Protein 1WXQ (pdb70)

CATH classification: 3.40.50.300 (+2 more: 1.10.8.470, 3.10.20.30)

Sequence (337 aa):
EIGVVGKPNVGKSTFFSAATLANVGVTYAITDHPCKELGCSPNPQNYEYRNGLALIPVKVDVAFLDDLRASALIHVVDATGKTDPEGQPTDYHDPVEDIEFLEREIDYWIYGILSKGWDKFAKRIKLQKIKLESAIAEHLSGIGVNENDVWEAHKLNLPEDPTKWSQDDLLAFASEIRRVNKPVIAANKADAASDEQIKRLVREEEKRGYIVIPTSAAAELTLRKAAKAGFIEYIPALVIKEKVLDRFGSTGVQEVINRVVFDLLKLIPVYPVHDEQFGNVLPHVFLKKGSTPRDLAFKVHTDLGKGFLYAINARTKRRVGEDYELQFNDIVKIVSV

Organism: Pyrococcus horikoshii (strain ATCC 700860 / DSM 12428 / JCM 9974 / NBRC 100139 / OT-3) (NCBI:txid70601)

Nearest PDB structures (foldseek):
  1wxq-assembly1_A  TM=1.002E+00  e=1.404E-70  Pyrococcus horikoshii OT3
  1udx-assembly1_A  TM=4.968E-01  e=1.479E-04  Thermus thermophilus HB8
  2e87-assembly1_A  TM=4.440E-01  e=9.300E-04  Pyrococcus horikoshii OT3
  7old-assembly1_C  TM=4.036E-01  e=1.008E-01  Thermochaetoides thermophila DSM 1495

Radius of gyration: 22.73 Å; Cα contacts (8 Å, |Δi|>4): 627; chains: 1; bounding box: 62×52×57 Å

Secondary structure (DSSP, 8-state):
-EEEEE-TTSSHHHHHHHHH------EEEEEE-S-SSS--S---SSS-EETTEEEEEE--B-----S----EEEEEEETT--B-TTS-B-S---HHHHHHHHHHHHHHHHHHHHHTTTHHHHSTTTSS---HHHHHHHHTGGGT--HHHHHH--TT---S-GGG--HHHHHHHHHHHHHHH---EEEE-GGGS-HHHHHHHHHHHHHTT--EEEE-HHHHHHHHS-SSS----S-----HHHHHTSSSSS-SHHHHHHIIIIIIS----EEEES----S-SS---B--TT--HHHHHHHH-HHHHHTEEEEEETTT-SBPPTTPPP-TTEEEEEEE-

Structure (mmCIF, N/CA/C/O backbone):
data_1WXQ
#
_entry.id   1WXQ
#
_cell.length_a   74.962
_cell.length_b   142.999
_cell.length_c   78.931
_cell.angle_alpha   90.00
_cell.angle_beta   90.00
_cell.angle_gamma   90.00
#
_symmetry.space_group_name_H-M   'C 2 2 21'
#
loop_
_entity.id
_entity.type
_entity.pdbx_description
1 polymer 'GTP-binding protein'
2 water water
#
loop_
_atom_site.group_PDB
_atom_site.id
_atom_site.type_symbol
_atom_site.label_atom_id
_atom_site.label_alt_id
_atom_site.label_comp_id
_atom_site.label_asym_id
_atom_site.label_entity_id
_atom_site.label_seq_id
_atom_site.pdbx_PDB_ins_code
_atom_site.Cartn_x
_atom_site.Cartn_y
_atom_site.Cartn_z
_atom_site.occupancy
_atom_site.B_iso_or_equiv
_atom_site.auth_seq_id
_atom_site.auth_comp_id
_atom_site.auth_asym_id
_atom_site.auth_atom_id
_atom_site.pdbx_PDB_model_num
ATOM 9 N N . GLU A 1 2 ? 21.529 52.045 49.360 1.00 35.66 2 GLU A N 1
ATOM 10 C CA . GLU A 1 2 ? 20.605 50.986 48.983 1.00 33.61 2 GLU A CA 1
ATOM 11 C C . GLU A 1 2 ? 19.393 51.548 48.249 1.00 31.88 2 GLU A C 1
ATOM 12 O O . GLU A 1 2 ? 18.931 52.645 48.563 1.00 31.81 2 GLU A O 1
ATOM 18 N N . ILE A 1 3 ? 18.885 50.780 47.280 1.00 28.97 3 ILE A N 1
ATOM 19 C CA . ILE A 1 3 ? 17.735 51.173 46.468 1.00 26.84 3 ILE A CA 1
ATOM 20 C C . ILE A 1 3 ? 16.496 50.363 46.810 1.00 27.04 3 ILE A C 1
ATOM 21 O O . ILE A 1 3 ? 16.526 49.141 46.757 1.00 27.96 3 ILE A O 1
ATOM 26 N N . GLY A 1 4 ? 15.405 51.044 47.143 1.00 26.29 4 GLY A N 1
ATOM 27 C CA . GLY A 1 4 ? 14.171 50.356 47.476 1.00 24.39 4 GLY A CA 1
ATOM 28 C C . GLY A 1 4 ? 13.216 50.342 46.295 1.00 24.12 4 GLY A C 1
ATOM 29 O O . GLY A 1 4 ? 13.091 51.352 45.599 1.00 25.63 4 GLY A O 1
ATOM 30 N N . VAL A 1 5 ? 12.557 49.205 46.063 1.00 23.40 5 VAL A N 1
ATOM 31 C CA . VAL A 1 5 ? 11.607 49.047 44.960 1.00 22.52 5 VAL A CA 1
ATOM 32 C C . VAL A 1 5 ? 10.189 48.947 45.511 1.00 24.98 5 VAL A C 1
ATOM 33 O O . VAL A 1 5 ? 9.861 48.014 46.255 1.00 22.14 5 VAL A O 1
ATOM 37 N N . VAL A 1 6 ? 9.347 49.907 45.132 1.00 27.80 6 VAL A N 1
ATOM 38 C CA . VAL A 1 6 ? 7.984 49.970 45.630 1.00 29.26 6 VAL A CA 1
ATOM 39 C C . VAL A 1 6 ? 6.977 50.016 44.499 1.00 29.62 6 VAL A C 1
ATOM 40 O O . VAL A 1 6 ? 7.334 50.313 43.363 1.00 32.47 6 VAL A O 1
ATOM 44 N N . GLY A 1 7 ? 5.713 49.758 44.831 1.00 29.63 7 GLY A N 1
ATOM 45 C CA . GLY A 1 7 ? 4.656 49.788 43.834 1.00 30.34 7 GLY A CA 1
ATOM 46 C C . GLY A 1 7 ? 3.382 49.098 44.301 1.00 31.11 7 GLY A C 1
ATOM 47 O O . GLY A 1 7 ? 3.375 48.427 45.324 1.00 33.49 7 GLY A O 1
ATOM 48 N N . LYS A 1 8 ? 2.288 49.274 43.573 1.00 30.73 8 LYS A N 1
ATOM 49 C CA . LYS A 1 8 ? 1.057 48.606 43.952 1.00 31.39 8 LYS A CA 1
ATOM 50 C C . LYS A 1 8 ? 1.195 47.164 43.446 1.00 33.19 8 LYS A C 1
ATOM 51 O O . LYS A 1 8 ? 2.156 46.844 42.752 1.00 32.74 8 LYS A O 1
ATOM 57 N N . PRO A 1 9 ? 0.257 46.268 43.802 1.00 34.88 9 PRO A N 1
ATOM 58 C CA . PRO A 1 9 ? 0.400 44.890 43.314 1.00 34.84 9 PRO A CA 1
ATOM 59 C C . PRO A 1 9 ? -0.084 44.732 41.861 1.00 34.05 9 PRO A C 1
ATOM 60 O O . PRO A 1 9 ? -0.902 45.509 41.379 1.00 36.01 9 PRO A O 1
ATOM 64 N N . ASN A 1 10 ? 0.447 43.733 41.169 1.00 32.64 10 ASN A N 1
ATOM 65 C CA . ASN A 1 10 ? 0.063 43.432 39.786 1.00 31.93 10 ASN A CA 1
ATOM 66 C C . ASN A 1 10 ? 0.557 44.325 38.655 1.00 32.05 10 ASN A C 1
ATOM 67 O O . ASN A 1 10 ? 0.018 44.277 37.550 1.00 32.75 10 ASN A O 1
ATOM 72 N N . VAL A 1 11 ? 1.578 45.136 38.926 1.00 28.75 11 VAL A N 1
ATOM 73 C CA . VAL A 1 11 ? 2.159 45.998 37.904 1.00 27.85 11 VAL A CA 1
ATOM 74 C C . VAL A 1 11 ? 3.566 45.482 37.578 1.00 26.50 11 VAL A C 1
ATOM 75 O O . VAL A 1 11 ? 4.274 46.050 36.740 1.00 26.58 11 VAL A O 1
ATOM 79 N N . GLY A 1 12 ? 3.967 44.406 38.257 1.00 26.11 12 GLY A N 1
ATOM 80 C CA . GLY A 1 12 ? 5.274 43.811 38.033 1.00 25.09 12 GLY A CA 1
ATOM 81 C C . GLY A 1 12 ? 6.372 44.265 38.988 1.00 25.65 12 GLY A C 1
ATOM 82 O O . GLY A 1 12 ? 7.570 44.016 38.743 1.00 25.26 12 GLY A O 1
ATOM 83 N N . LYS A 1 13 ? 5.982 44.922 40.078 1.00 25.12 13 LYS A N 1
ATOM 84 C CA . LYS A 1 13 ? 6.953 45.414 41.059 1.00 27.32 13 LYS A CA 1
ATOM 85 C C . LYS A 1 13 ? 7.884 44.321 41.581 1.00 27.14 13 LYS A C 1
ATOM 86 O O . LYS A 1 13 ? 9.107 44.512 41.660 1.00 27.55 13 LYS A O 1
ATOM 92 N N . SER A 1 14 ? 7.295 43.183 41.944 1.00 27.71 14 SER A N 1
ATOM 93 C CA . SER A 1 14 ? 8.046 42.045 42.482 1.00 28.08 14 SER A CA 1
ATOM 94 C C . SER A 1 14 ? 8.924 41.444 41.389 1.00 27.11 14 SER A C 1
ATOM 95 O O . SER A 1 14 ? 10.065 41.033 41.640 1.00 24.67 14 SER A O 1
ATOM 98 N N . THR A 1 15 ? 8.379 41.405 40.172 1.00 24.91 15 THR A N 1
ATOM 99 C CA . THR A 1 15 ? 9.096 40.883 39.015 1.00 23.00 15 THR A CA 1
ATOM 100 C C . THR A 1 15 ? 10.329 41.759 38.806 1.00 24.37 15 THR A C 1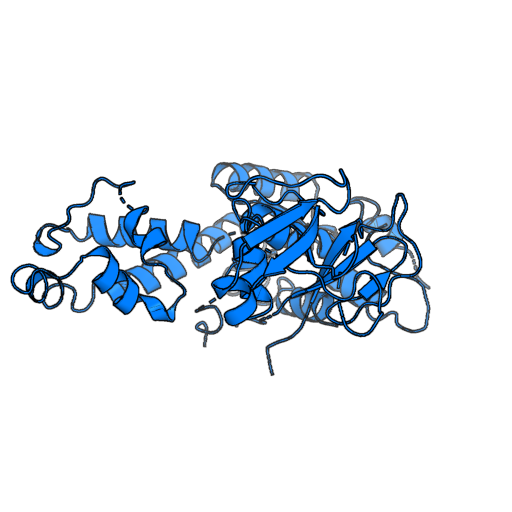
ATOM 101 O O . THR A 1 15 ? 11.438 41.249 38.644 1.00 25.63 15 THR A O 1
ATOM 105 N N . PHE A 1 16 ? 10.134 43.080 38.815 1.00 24.36 16 PHE A N 1
ATOM 106 C CA . PHE A 1 16 ? 11.249 44.005 38.634 1.00 23.81 16 PHE A CA 1
ATOM 107 C C . PHE A 1 16 ? 12.343 43.687 39.643 1.00 25.80 16 PHE A C 1
ATOM 108 O O . PHE A 1 16 ? 13.529 43.621 39.281 1.00 26.67 16 PHE A O 1
ATOM 116 N N . PHE A 1 17 ? 11.959 43.504 40.908 1.00 25.01 17 PHE A N 1
ATOM 117 C CA . PHE A 1 17 ? 12.953 43.159 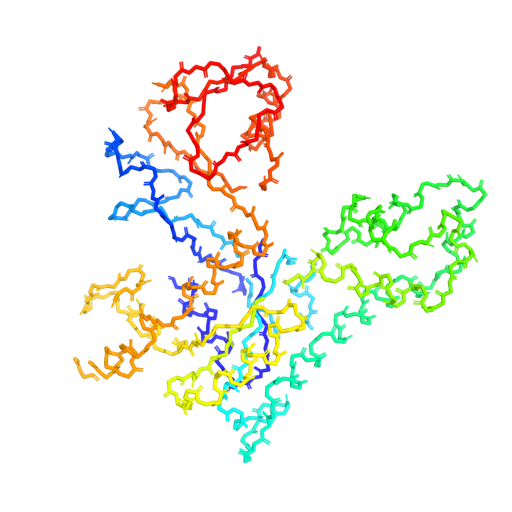41.914 1.00 27.50 17 PHE A CA 1
ATOM 118 C C . PHE A 1 17 ? 13.579 41.814 41.555 1.00 29.08 17 PHE A C 1
ATOM 119 O O . PHE A 1 17 ? 14.799 41.716 41.447 1.00 30.29 17 PHE A O 1
ATOM 127 N N . SER A 1 18 ? 12.745 40.788 41.376 1.00 30.93 18 SER A N 1
ATOM 128 C CA . SER A 1 18 ? 13.235 39.451 41.031 1.00 32.36 18 SER A CA 1
ATOM 129 C C . SER A 1 18 ? 14.167 39.534 39.830 1.00 34.09 18 SER A C 1
ATOM 130 O O . SER A 1 18 ? 15.273 38.982 39.838 1.00 34.26 18 SER A O 1
ATOM 133 N N . ALA A 1 19 ? 13.715 40.235 38.798 1.00 34.69 19 ALA A N 1
ATOM 134 C CA . ALA A 1 19 ? 14.506 40.385 37.588 1.00 36.50 19 ALA A CA 1
ATOM 135 C C . ALA A 1 19 ? 15.856 41.036 37.861 1.00 37.22 19 ALA A C 1
ATOM 136 O O . ALA A 1 19 ? 16.896 40.513 37.460 1.00 39.69 19 ALA A O 1
ATOM 138 N N . ALA A 1 20 ? 15.846 42.169 38.554 1.00 37.49 20 ALA A N 1
ATOM 139 C CA . ALA A 1 20 ? 17.091 42.882 38.829 1.00 37.10 20 ALA A CA 1
ATOM 140 C C . ALA A 1 20 ? 17.927 42.266 39.932 1.00 36.32 20 ALA A C 1
ATOM 141 O O . ALA A 1 20 ? 19.089 42.613 40.085 1.00 36.56 20 ALA A O 1
ATOM 143 N N . THR A 1 21 ? 17.348 41.340 40.686 1.00 37.26 21 THR A N 1
ATOM 144 C CA . THR A 1 21 ? 18.087 40.754 41.825 1.00 37.93 21 THR A CA 1
ATOM 145 C C . THR A 1 21 ? 18.701 39.359 41.542 1.00 39.42 21 THR A C 1
ATOM 146 O O . THR A 1 21 ? 19.540 38.859 42.280 1.00 39.93 21 THR A O 1
ATOM 150 N N . LEU A 1 22 ? 18.309 38.698 40.453 1.00 40.52 22 LEU A N 1
ATOM 151 C CA . LEU A 1 22 ? 18.870 37.385 40.120 1.00 39.22 22 LEU A CA 1
ATOM 152 C C . LEU A 1 22 ? 20.383 37.517 39.968 1.00 39.64 22 LEU A C 1
ATOM 153 O O . LEU A 1 22 ? 20.875 37.927 38.917 1.00 40.06 22 LEU A O 1
ATOM 158 N N . ALA A 1 37 ? 16.295 38.526 53.604 1.00 51.08 37 ALA A N 1
ATOM 159 C CA . ALA A 1 37 ? 15.176 37.799 53.007 1.00 51.29 37 ALA A CA 1
ATOM 160 C C . ALA A 1 37 ? 14.628 38.544 51.791 1.00 51.24 37 ALA A C 1
ATOM 161 O O . ALA A 1 37 ? 14.586 38.013 50.677 1.00 51.75 37 ALA A O 1
ATOM 163 N N . ASN A 1 38 ? 14.206 39.782 52.020 1.00 50.21 38 ASN A N 1
ATOM 164 C CA . ASN A 1 38 ? 13.660 40.625 50.963 1.00 50.17 38 ASN A CA 1
ATOM 165 C C . ASN A 1 38 ? 14.738 41.574 50.449 1.00 49.28 38 ASN A C 1
ATOM 166 O O . ASN A 1 38 ? 14.437 42.589 49.824 1.00 48.08 38 ASN A O 1
ATOM 171 N N . VAL A 1 39 ? 15.993 41.243 50.731 1.00 48.08 39 VAL A N 1
ATOM 172 C CA . VAL A 1 39 ? 17.110 42.068 50.297 1.00 45.23 39 VAL A CA 1
ATOM 173 C C . VAL A 1 39 ? 17.993 41.316 49.313 1.00 44.83 39 VAL A C 1
ATOM 174 O O . VAL A 1 39 ? 18.289 40.132 49.494 1.00 44.83 39 VAL A O 1
ATOM 178 N N . GLY A 1 40 ? 18.414 42.017 48.268 1.00 44.88 40 GLY A N 1
ATOM 179 C CA . GLY A 1 40 ? 19.247 41.394 47.263 1.00 42.11 40 GLY A CA 1
ATOM 180 C C . GLY A 1 40 ? 20.322 42.325 46.761 1.00 41.04 40 GLY A C 1
ATOM 181 O O . GLY A 1 40 ? 20.555 43.389 47.335 1.00 40.18 40 GLY A O 1
ATOM 182 N N . VAL A 1 41 ? 20.984 41.915 45.688 1.00 39.02 41 VAL A N 1
ATOM 183 C CA . VAL A 1 41 ? 22.040 42.718 45.103 1.00 37.94 41 VAL A CA 1
ATOM 184 C C . VAL A 1 41 ? 21.829 42.827 43.604 1.00 37.49 41 VAL A C 1
ATOM 185 O O . VAL A 1 41 ? 21.646 41.825 42.906 1.00 37.03 41 VAL A O 1
ATOM 189 N N . THR A 1 42 ? 21.809 44.055 43.110 1.00 36.69 42 THR A N 1
ATOM 190 C CA . THR A 1 42 ? 21.653 44.277 41.686 1.00 35.44 42 THR A CA 1
ATOM 191 C C . THR A 1 42 ? 22.989 44.888 41.305 1.00 35.19 42 THR A C 1
ATOM 192 O O . THR A 1 42 ? 23.913 44.883 42.119 1.00 33.19 42 THR A O 1
ATOM 196 N N . TYR A 1 43 ? 23.104 45.404 40.088 1.00 36.26 43 TYR A N 1
ATOM 197 C CA . TYR A 1 43 ? 24.432 45.836 39.672 1.00 37.64 43 TYR A CA 1
ATOM 198 C C . TYR A 1 43 ? 24.367 47.146 38.884 1.00 38.12 43 TYR A C 1
ATOM 199 O O . TYR A 1 43 ? 23.362 47.493 38.277 1.00 37.62 43 TYR A O 1
ATOM 208 N N . ALA A 1 44 ? 25.477 47.905 38.946 1.00 38.70 44 ALA A N 1
ATOM 209 C CA . ALA A 1 44 ? 25.532 49.162 38.205 1.00 38.93 44 ALA A CA 1
ATOM 210 C C . ALA A 1 44 ? 26.541 49.087 37.057 1.00 38.15 44 ALA A C 1
ATOM 211 O O . ALA A 1 44 ? 27.750 49.114 37.244 1.00 41.49 44 ALA A O 1
ATOM 213 N N . ILE A 1 45 ? 25.997 48.953 35.834 1.00 35.87 45 ILE A N 1
ATOM 214 C CA . ILE A 1 45 ? 26.858 48.740 34.676 1.00 34.73 45 ILE A CA 1
ATOM 215 C C . ILE A 1 45 ? 27.124 50.037 33.906 1.00 35.55 45 ILE A C 1
ATOM 216 O O . ILE A 1 45 ? 26.220 50.695 33.409 1.00 36.80 45 ILE A O 1
ATOM 221 N N . THR A 1 46 ? 28.414 50.305 33.794 1.00 37.36 46 THR A N 1
ATOM 222 C CA . THR A 1 46 ? 28.909 51.431 33.019 1.00 39.09 46 THR A CA 1
ATOM 223 C C . THR A 1 46 ? 30.280 51.014 32.481 1.00 39.78 46 THR A C 1
ATOM 224 O O . THR A 1 46 ? 30.746 49.917 32.768 1.00 38.82 46 THR A O 1
ATOM 228 N N . ASP A 1 47 ? 30.918 51.863 31.691 1.00 41.40 47 ASP A N 1
ATOM 229 C CA . ASP A 1 47 ? 32.211 51.504 31.130 1.00 43.59 47 ASP A CA 1
ATOM 230 C C . ASP A 1 47 ? 33.302 51.304 32.173 1.00 44.22 47 ASP A C 1
ATOM 231 O O . ASP A 1 47 ? 33.637 52.227 32.907 1.00 44.63 47 ASP A O 1
ATOM 236 N N . HIS A 1 48 ? 33.853 50.095 32.235 1.00 45.68 48 HIS A N 1
ATOM 237 C CA . HIS A 1 48 ? 34.939 49.813 33.168 1.00 47.55 48 HIS A CA 1
ATOM 238 C C . HIS A 1 48 ? 36.169 50.531 32.619 1.00 48.34 48 HIS A C 1
ATOM 239 O O . HIS A 1 48 ? 36.441 50.482 31.421 1.00 48.33 48 HIS A O 1
ATOM 246 N N . PRO A 1 49 ? 36.931 51.205 33.489 1.00 49.58 49 PRO A N 1
ATOM 247 C CA . PRO A 1 49 ? 38.127 51.961 33.112 1.00 51.23 49 PRO A CA 1
ATOM 248 C C . PRO A 1 49 ? 38.964 51.266 32.029 1.00 53.20 49 PRO A C 1
ATOM 249 O O . PRO A 1 49 ? 39.737 51.886 31.309 1.00 50.95 49 PRO A O 1
ATOM 253 N N . CYS A 1 50 ? 38.831 49.927 31.954 1.00 55.71 50 CYS A N 1
ATOM 254 C CA . CYS A 1 50 ? 39.672 49.193 31.018 1.00 59.01 50 CYS A CA 1
ATOM 255 C C . CYS A 1 50 ? 39.147 49.256 29.595 1.00 60.96 50 CYS A C 1
ATOM 256 O O . CYS A 1 50 ? 38.782 48.254 28.988 1.00 60.77 50 CYS A O 1
ATOM 259 N N . LYS A 1 51 ? 39.081 50.503 29.081 1.00 63.18 51 LYS A N 1
ATOM 260 C CA . LYS A 1 51 ? 38.908 50.756 27.653 1.00 64.47 51 LYS A CA 1
ATOM 261 C C . LYS A 1 51 ? 39.897 51.805 27.117 1.00 64.96 51 LYS A C 1
ATOM 262 O O . LYS A 1 51 ? 39.525 52.763 26.449 1.00 64.76 51 LYS A O 1
ATOM 268 N N . GLU A 1 52 ? 41.198 51.626 27.443 1.00 66.20 52 GLU A N 1
ATOM 269 C CA . GLU A 1 52 ? 42.183 52.594 26.978 1.00 67.63 52 GLU A CA 1
ATOM 270 C C . GLU A 1 52 ? 43.603 52.027 27.045 1.00 68.82 52 GLU A C 1
ATOM 271 O O . GLU A 1 52 ? 44.225 51.699 26.043 1.00 68.74 52 GLU A O 1
ATOM 277 N N . LEU A 1 53 ? 44.129 51.956 28.282 1.00 70.11 53 LEU A N 1
ATOM 278 C CA . LEU A 1 53 ? 45.473 51.422 28.462 1.00 70.73 53 LEU A CA 1
ATOM 279 C C . LEU A 1 53 ? 45.467 50.173 29.345 1.00 70.86 53 LEU A C 1
ATOM 280 O O . LEU A 1 53 ? 46.414 49.398 29.377 1.00 70.84 53 LEU A O 1
ATOM 285 N N . GLY A 1 54 ? 44.352 50.110 30.052 1.00 70.56 54 GLY A N 1
ATOM 286 C CA . GLY A 1 54 ? 43.989 49.115 31.054 1.00 69.65 54 GLY A CA 1
ATOM 287 C C . GLY A 1 54 ? 43.621 47.777 30.409 1.00 69.13 54 GLY A C 1
ATOM 288 O O . GLY A 1 54 ? 43.036 47.707 29.336 1.00 69.57 54 GLY A O 1
ATOM 289 N N . CYS A 1 55 ? 44.025 46.689 31.089 1.00 66.82 55 CYS A N 1
ATOM 290 C CA . CYS A 1 55 ? 43.726 45.362 30.564 1.00 64.87 55 CYS A CA 1
ATOM 291 C C . CYS A 1 55 ? 43.865 44.287 31.643 1.00 64.05 55 CYS A C 1
ATOM 292 O O . CYS A 1 55 ? 44.564 44.452 32.635 1.00 64.77 55 CYS A O 1
ATOM 295 N N . SER A 1 56 ? 43.129 43.160 31.602 1.00 62.20 56 SER A N 1
ATOM 296 C CA . SER A 1 56 ? 43.058 42.056 32.549 1.00 60.11 56 SER A CA 1
ATOM 297 C C . SER A 1 56 ? 43.139 42.552 33.995 1.00 58.57 56 SER A C 1
ATOM 298 O O . SER A 1 56 ? 44.170 42.487 34.651 1.00 58.26 56 SER A O 1
ATOM 301 N N . PRO A 1 57 ? 42.008 43.104 34.474 1.00 56.76 57 PRO A N 1
ATOM 302 C CA . PRO A 1 57 ? 41.895 43.570 35.852 1.00 54.69 57 PRO A CA 1
ATOM 303 C C . PRO A 1 57 ? 41.601 42.399 36.811 1.00 52.71 57 PRO A C 1
ATOM 304 O O . PRO A 1 57 ? 40.939 41.445 36.449 1.00 52.50 57 PRO A O 1
ATOM 308 N N . ASN A 1 58 ? 42.119 42.466 38.050 1.00 51.32 58 ASN A N 1
ATOM 309 C CA . ASN A 1 58 ? 41.727 41.438 39.022 1.00 50.07 58 ASN A CA 1
ATOM 310 C C . ASN A 1 58 ? 40.753 41.995 40.059 1.00 49.08 58 ASN A C 1
ATOM 311 O O . ASN A 1 58 ? 41.108 42.382 41.165 1.00 48.54 58 ASN A O 1
ATOM 316 N N . PRO A 1 59 ? 39.461 42.071 39.707 1.00 48.66 59 PRO A N 1
ATOM 317 C CA . PRO A 1 59 ? 38.393 42.609 40.554 1.00 46.60 59 PRO A CA 1
ATOM 318 C C . PRO A 1 59 ? 38.123 41.849 41.843 1.00 44.36 59 PRO A C 1
ATOM 319 O O . PRO A 1 59 ? 38.222 40.625 41.885 1.00 44.34 59 PRO A O 1
ATOM 323 N N . GLN A 1 60 ? 37.766 42.591 42.888 1.00 42.40 60 GLN A N 1
ATOM 324 C CA . GLN A 1 60 ? 37.474 42.001 44.184 1.00 41.78 60 GLN A CA 1
ATOM 325 C C . GLN A 1 60 ? 36.117 42.449 44.720 1.00 41.67 60 GLN A C 1
ATOM 326 O O . GLN A 1 60 ? 35.309 41.615 45.143 1.00 41.32 60 GLN A O 1
ATOM 332 N N . ASN A 1 61 ? 35.851 43.754 44.702 1.00 40.75 61 ASN A N 1
ATOM 333 C CA . ASN A 1 61 ? 34.546 44.137 45.226 1.00 41.85 61 ASN A CA 1
ATOM 334 C C . ASN A 1 61 ? 33.493 44.174 44.117 1.00 42.96 61 ASN A C 1
ATOM 335 O O . ASN A 1 61 ? 32.296 44.274 44.353 1.00 43.77 61 ASN A O 1
ATOM 340 N N . TYR A 1 62 ? 33.982 44.125 42.863 1.00 43.47 62 TYR A N 1
ATOM 341 C CA . TYR A 1 62 ? 33.063 44.160 41.732 1.00 43.98 62 TYR A CA 1
ATOM 342 C C . TYR A 1 62 ? 33.278 43.013 40.742 1.00 43.96 62 TYR A C 1
ATOM 343 O O . TYR A 1 62 ? 33.618 41.894 41.100 1.00 43.80 62 TYR A O 1
ATOM 352 N N . GLU A 1 63 ? 33.024 43.319 39.456 1.00 44.25 63 GLU A N 1
ATOM 353 C CA . GLU A 1 63 ? 33.176 42.295 38.428 1.00 45.08 63 GLU A CA 1
ATOM 354 C C . GLU A 1 63 ? 33.369 42.915 37.041 1.00 45.71 63 GLU A C 1
ATOM 355 O O . GLU A 1 63 ? 32.667 43.835 36.642 1.00 46.88 63 GLU A O 1
ATOM 361 N N . TYR A 1 64 ? 34.334 42.312 36.348 1.00 45.88 64 TYR A N 1
ATOM 362 C CA . TYR A 1 64 ? 34.654 42.719 34.981 1.00 45.84 64 TYR A CA 1
ATOM 363 C C . TYR A 1 64 ? 33.736 41.973 34.030 1.00 47.48 64 TYR A C 1
ATOM 364 O O . TYR A 1 64 ? 33.281 40.870 34.340 1.00 48.33 64 TYR A O 1
ATOM 373 N N . ARG A 1 65 ? 33.476 42.563 32.866 1.00 48.69 65 ARG A N 1
ATOM 374 C CA . ARG A 1 65 ? 32.584 41.944 31.890 1.00 48.52 65 ARG A CA 1
ATOM 375 C C . ARG A 1 65 ? 32.569 42.763 30.596 1.00 48.47 65 ARG A C 1
ATOM 376 O O . ARG A 1 65 ? 32.047 43.878 30.553 1.00 47.68 65 ARG A O 1
ATOM 384 N N . ASN A 1 66 ? 33.170 42.205 29.550 1.00 48.52 66 ASN A N 1
ATOM 385 C CA . ASN A 1 66 ? 33.229 42.843 28.240 1.00 48.35 66 ASN A CA 1
ATOM 386 C C . ASN A 1 66 ? 33.480 44.347 28.248 1.00 48.50 66 ASN A C 1
ATOM 387 O O . ASN A 1 66 ? 32.724 45.121 27.653 1.00 48.69 66 ASN A O 1
ATOM 392 N N . GLY A 1 67 ? 34.547 44.763 28.915 1.00 47.98 67 GLY A N 1
ATOM 393 C CA . GLY A 1 67 ? 34.867 46.179 28.957 1.00 45.21 67 GLY A CA 1
ATOM 394 C C . GLY A 1 67 ? 33.875 47.010 29.744 1.00 43.58 67 GLY A C 1
ATOM 395 O O . GLY A 1 67 ? 33.840 48.234 29.611 1.00 43.52 67 GLY A O 1
ATOM 396 N N . LEU A 1 68 ? 33.066 46.350 30.565 1.00 42.04 68 LEU A N 1
ATOM 397 C CA . LEU A 1 68 ? 32.079 47.047 31.375 1.00 41.25 68 LEU A CA 1
ATOM 398 C C . LEU A 1 68 ? 32.237 46.707 32.849 1.00 40.63 68 LEU A C 1
ATOM 399 O O . LEU A 1 68 ? 32.551 45.567 33.207 1.00 40.70 68 LEU A O 1
ATOM 404 N N . ALA A 1 69 ? 32.013 47.704 33.699 1.00 39.03 69 ALA A N 1
ATOM 405 C CA . ALA A 1 69 ? 32.114 47.518 35.138 1.00 37.62 69 ALA A CA 1
ATOM 406 C C . ALA A 1 69 ? 30.744 47.225 35.753 1.00 36.86 69 ALA A C 1
ATOM 407 O O . ALA A 1 69 ? 29.795 47.999 35.586 1.00 36.14 69 ALA A O 1
ATOM 409 N N . LEU A 1 70 ? 30.635 46.096 36.444 1.00 36.27 70 LEU A N 1
ATOM 410 C CA . LEU A 1 70 ? 29.389 45.746 37.110 1.00 35.77 70 LEU A CA 1
ATOM 411 C C . LEU A 1 70 ? 29.601 45.880 38.626 1.00 35.84 70 LEU A C 1
ATOM 412 O O . LEU A 1 70 ? 30.045 44.950 39.297 1.00 36.84 70 LEU A O 1
ATOM 417 N N . ILE A 1 71 ? 29.289 47.065 39.143 1.00 35.58 71 ILE A N 1
ATOM 418 C CA . ILE A 1 71 ? 29.443 47.398 40.553 1.00 33.38 71 ILE A CA 1
ATOM 419 C C . ILE A 1 71 ? 28.174 47.029 41.314 1.00 31.69 71 ILE A C 1
ATOM 420 O O . ILE A 1 71 ? 27.098 47.503 40.980 1.00 29.83 71 ILE A O 1
ATOM 425 N N . PRO A 1 72 ? 28.284 46.179 42.352 1.00 30.47 72 PRO A N 1
ATOM 426 C CA . PRO A 1 72 ? 27.126 45.753 43.157 1.00 29.61 72 PRO A CA 1
ATOM 427 C C . PRO A 1 72 ? 26.439 46.854 43.974 1.00 29.81 72 PRO A C 1
ATOM 428 O O . PRO A 1 72 ? 27.081 47.795 44.429 1.00 28.27 72 PRO A O 1
ATOM 432 N N . VAL A 1 73 ? 25.127 46.695 44.162 1.00 31.04 73 VAL A N 1
ATOM 433 C CA . VAL A 1 73 ? 24.277 47.652 44.868 1.00 30.70 73 VAL A CA 1
ATOM 434 C C . VAL A 1 73 ? 23.136 46.952 45.594 1.00 29.18 73 VAL A C 1
ATOM 435 O O . VAL A 1 73 ? 22.436 46.140 45.004 1.00 29.60 73 VAL A O 1
ATOM 439 N N . LYS A 1 74 ? 22.927 47.289 46.864 1.00 30.22 74 LYS A N 1
ATOM 440 C CA . LYS A 1 74 ? 21.843 46.681 47.634 1.00 29.62 74 LYS A CA 1
ATOM 441 C C . LYS A 1 74 ? 20.489 47.085 47.069 1.00 29.52 74 LYS A C 1
ATOM 442 O O . LYS A 1 74 ? 20.303 48.225 46.634 1.00 27.52 74 LYS A O 1
ATOM 456 N N . VAL A 1 76 ? 16.122 46.424 47.864 1.00 26.92 76 VAL A N 1
ATOM 457 C CA . VAL A 1 76 ? 15.111 45.947 48.789 1.00 27.79 76 VAL A CA 1
ATOM 458 C C . VAL A 1 76 ? 13.734 45.807 48.141 1.00 28.81 76 VAL A C 1
ATOM 459 O O . VAL A 1 76 ? 13.271 46.721 47.456 1.00 29.36 76 VAL A O 1
ATOM 463 N N . ASP A 1 77 ? 13.077 44.670 48.354 1.00 29.36 77 ASP A N 1
ATOM 464 C CA . ASP A 1 77 ? 11.742 44.461 47.802 1.00 32.76 77 ASP A CA 1
ATOM 465 C C . ASP A 1 77 ? 10.776 45.069 48.832 1.00 34.74 77 ASP A C 1
ATOM 466 O O . ASP A 1 77 ? 10.303 44.390 49.743 1.00 36.12 77 ASP A O 1
ATOM 471 N N . VAL A 1 78 ? 10.499 46.358 48.675 1.00 37.51 78 VAL A N 1
ATOM 472 C CA . VAL A 1 78 ? 9.644 47.105 49.586 1.00 38.38 78 VAL A CA 1
ATOM 473 C C . VAL A 1 78 ? 8.137 46.880 49.465 1.00 40.99 78 VAL A C 1
ATOM 474 O O . VAL A 1 78 ? 7.481 47.449 48.586 1.00 43.60 78 VAL A O 1
ATOM 478 N N . ALA A 1 79 ? 7.578 46.079 50.364 1.00 41.87 79 ALA A N 1
ATOM 479 C CA . ALA A 1 79 ? 6.144 45.832 50.344 1.00 42.45 79 ALA A CA 1
ATOM 480 C C . ALA A 1 79 ? 5.672 45.112 51.602 1.00 44.13 79 ALA A C 1
ATOM 481 O O . ALA A 1 79 ? 4.570 44.560 51.639 1.00 45.60 79 ALA A O 1
ATOM 483 N N . PHE A 1 95 ? 4.278 47.224 57.058 1.00 53.66 95 PHE A N 1
ATOM 484 C CA . PHE A 1 95 ? 5.622 46.744 56.768 1.00 53.21 95 PHE A CA 1
ATOM 485 C C . PHE A 1 95 ? 6.351 47.707 55.826 1.00 52.60 95 PHE A C 1
ATOM 486 O O . PHE A 1 95 ? 7.522 47.507 55.517 1.00 52.88 95 PHE A O 1
ATOM 494 N N . LEU A 1 96 ? 5.659 48.741 55.353 1.00 52.14 96 LEU A N 1
ATOM 495 C CA . LEU A 1 96 ? 6.295 49.715 54.474 1.00 51.17 96 LEU A CA 1
ATOM 496 C C . LEU A 1 96 ? 7.231 50.632 55.266 1.00 51.76 96 LEU A C 1
ATOM 497 O O . LEU A 1 96 ? 7.025 51.845 55.355 1.00 51.59 96 LEU A O 1
ATOM 502 N N . ASP A 1 97 ? 8.238 50.013 55.877 1.00 52.24 97 ASP A N 1
ATOM 503 C CA . ASP A 1 97 ? 9.281 50.705 56.625 1.00 51.38 97 ASP A CA 1
ATOM 504 C C . ASP A 1 97 ? 10.551 49.986 56.180 1.00 51.40 97 ASP A C 1
ATOM 505 O O . ASP A 1 97 ? 11.564 49.945 56.887 1.00 50.50 97 ASP A O 1
ATOM 510 N N . ASP A 1 98 ? 10.452 49.386 54.994 1.00 49.43 98 ASP A N 1
ATOM 511 C CA . ASP A 1 98 ? 11.566 48.702 54.360 1.00 47.29 98 ASP A CA 1
ATOM 512 C C . ASP A 1 98 ? 12.277 49.798 53.570 1.00 45.45 98 ASP A C 1
ATOM 513 O O . ASP A 1 98 ? 13.414 49.635 53.146 1.00 46.81 98 ASP A O 1
ATOM 518 N N . LEU A 1 99 ? 11.582 50.917 53.380 1.00 43.22 99 LEU A N 1
ATOM 519 C CA . LEU A 1 99 ? 12.109 52.051 52.630 1.00 42.90 99 LEU A CA 1
ATOM 520 C C . LEU A 1 99 ? 12.845 53.052 53.518 1.00 41.94 99 LEU A C 1
ATOM 521 O O . LEU A 1 99 ? 13.628 53.862 53.032 1.00 42.94 99 LEU A O 1
ATOM 526 N N . ARG A 1 100 ? 12.584 52.986 54.819 1.00 40.89 100 ARG A N 1
ATOM 527 C CA . ARG A 1 100 ? 13.187 53.889 55.805 1.00 40.78 100 ARG A CA 1
ATOM 528 C C . ARG A 1 100 ? 14.643 54.299 55.543 1.00 38.77 100 ARG A C 1
ATOM 529 O O . ARG A 1 100 ? 14.984 55.467 55.659 1.00 36.57 100 ARG A O 1
ATOM 545 N N . ALA A 1 102 ? 16.306 53.720 52.604 1.00 33.02 102 ALA A N 1
ATOM 546 C CA . ALA A 1 102 ? 16.582 53.798 51.183 1.00 34.57 102 ALA A CA 1
ATOM 547 C C . ALA A 1 102 ? 17.217 55.120 50.782 1.00 33.31 102 ALA A C 1
ATOM 548 O O . ALA A 1 102 ? 16.813 56.170 51.246 1.00 34.34 102 ALA A O 1
ATOM 550 N N . SER A 1 103 ? 18.223 55.059 49.922 1.00 31.16 103 SER A N 1
ATOM 551 C CA . SER A 1 103 ? 18.848 56.274 49.429 1.00 29.69 103 SER A CA 1
ATOM 552 C C . SER A 1 103 ? 18.005 56.731 48.238 1.00 27.99 103 SER A C 1
ATOM 553 O O . SER A 1 103 ? 18.035 57.893 47.845 1.00 27.51 103 SER A O 1
ATOM 556 N N . ALA A 1 104 ? 17.281 55.799 47.637 1.00 25.42 104 ALA A N 1
ATOM 557 C CA . ALA A 1 104 ? 16.446 56.150 46.502 1.00 26.42 104 ALA A CA 1
ATOM 558 C C . ALA A 1 104 ? 15.445 55.059 46.290 1.00 26.69 104 ALA A C 1
ATOM 559 O O . ALA A 1 104 ? 15.617 53.944 46.775 1.00 27.92 104 ALA A O 1
ATOM 561 N N . LEU A 1 105 ? 14.391 55.384 45.560 1.00 25.86 105 LEU A N 1
ATOM 562 C CA . LEU A 1 105 ? 13.367 54.406 45.296 1.00 26.32 105 LEU A CA 1
ATOM 563 C C . LEU A 1 105 ? 13.065 54.315 43.810 1.00 27.23 105 LEU A C 1
ATOM 564 O O . LEU A 1 105 ? 13.099 55.316 43.095 1.00 25.96 105 LEU A O 1
ATOM 569 N N . ILE A 1 106 ? 12.763 53.104 43.363 1.00 26.94 106 ILE A N 1
ATOM 570 C CA . ILE A 1 106 ? 12.360 52.882 41.992 1.00 27.09 106 ILE A CA 1
ATOM 571 C C . ILE A 1 106 ? 10.864 52.573 42.093 1.00 28.25 106 ILE A C 1
ATOM 572 O O . ILE A 1 106 ? 10.469 51.495 42.543 1.00 28.67 106 ILE A O 1
ATOM 577 N N . HIS A 1 107 ? 10.026 53.528 41.710 1.00 28.99 107 HIS A N 1
ATOM 578 C CA . HIS A 1 107 ? 8.594 53.286 41.787 1.00 28.42 107 HIS A CA 1
ATOM 579 C C . HIS A 1 107 ? 8.027 52.704 40.486 1.00 28.01 107 HIS A C 1
ATOM 580 O O . HIS A 1 107 ? 7.872 53.412 39.487 1.00 27.62 107 HIS A O 1
ATOM 587 N N . VAL A 1 108 ? 7.704 51.412 40.528 1.00 28.29 108 VAL A N 1
ATOM 588 C CA . VAL A 1 108 ? 7.148 50.675 39.394 1.00 26.45 108 VAL A CA 1
ATOM 589 C C . VAL A 1 108 ? 5.651 50.909 39.242 1.00 28.33 108 VAL A C 1
ATOM 590 O O . VAL A 1 108 ? 4.883 50.699 40.174 1.00 27.07 108 VAL A O 1
ATOM 594 N N . VAL A 1 109 ? 5.238 51.336 38.055 1.00 30.40 109 VAL A N 1
ATOM 595 C CA . VAL A 1 109 ? 3.833 51.615 37.790 1.00 30.77 109 VAL A CA 1
ATOM 596 C C . VAL A 1 109 ? 3.394 50.927 36.514 1.00 30.65 109 VAL A C 1
ATOM 597 O O . VAL A 1 109 ? 4.216 50.523 35.683 1.00 32.04 109 VAL A O 1
ATOM 601 N N . ASP A 1 110 ? 2.082 50.840 36.359 1.00 32.01 110 ASP A N 1
ATOM 602 C CA . ASP A 1 110 ? 1.441 50.200 35.222 1.00 31.23 110 ASP A CA 1
ATOM 603 C C . ASP A 1 110 ? 1.266 51.165 34.036 1.00 31.30 110 ASP A C 1
ATOM 604 O O . ASP A 1 110 ? 0.312 51.941 34.000 1.00 33.38 110 ASP A O 1
ATOM 609 N N . ALA A 1 111 ? 2.165 51.120 33.059 1.00 30.85 111 ALA A N 1
ATOM 610 C CA . ALA A 1 111 ? 2.055 52.039 31.925 1.00 32.03 111 ALA A CA 1
ATOM 611 C C . ALA A 1 111 ? 0.733 51.893 31.163 1.00 32.59 111 ALA A C 1
ATOM 612 O O . ALA A 1 111 ? 0.170 52.875 30.680 1.00 33.07 111 ALA A O 1
ATOM 614 N N . THR A 1 112 ? 0.228 50.674 31.057 1.00 32.94 112 THR A N 1
ATOM 615 C CA . THR A 1 112 ? -1.027 50.469 30.349 1.00 32.16 112 THR A CA 1
ATOM 616 C C . THR A 1 112 ? -2.183 51.135 31.066 1.00 33.98 112 THR A C 1
ATOM 617 O O . THR A 1 112 ? -3.217 51.382 30.469 1.00 36.09 112 THR A O 1
ATOM 621 N N . GLY A 1 113 ? -2.008 51.417 32.352 1.00 35.55 113 GLY A N 1
ATOM 622 C CA . GLY A 1 113 ? -3.063 52.052 33.125 1.00 38.04 113 GLY A CA 1
ATOM 623 C C . GLY A 1 113 ? -4.306 51.187 33.225 1.00 39.85 113 GLY A C 1
ATOM 624 O O . GLY A 1 113 ? -5.408 51.691 33.426 1.00 39.74 113 GLY A O 1
ATOM 625 N N . LYS A 1 114 ? -4.129 49.879 33.082 1.00 41.35 114 LYS A N 1
ATOM 626 C CA . LYS A 1 114 ? -5.242 48.947 33.159 1.00 43.18 114 LYS A CA 1
ATOM 627 C C . LYS A 1 114 ? -5.340 48.327 34.555 1.00 43.46 114 LYS A C 1
ATOM 628 O O . LYS A 1 114 ? -5.935 47.260 34.730 1.00 43.14 114 LYS A O 1
ATOM 634 N N . THR A 1 115 ? -4.748 48.991 35.544 1.00 42.98 115 THR A N 1
ATOM 635 C CA . THR A 1 115 ? -4.790 48.504 36.923 1.00 45.28 115 THR A CA 1
ATOM 636 C C . THR A 1 115 ? -5.346 49.545 37.893 1.00 46.75 115 THR A C 1
ATOM 637 O O . THR A 1 115 ? -5.095 50.743 37.753 1.00 44.61 115 THR A O 1
ATOM 641 N N . ASP A 1 116 ? -6.105 49.058 38.873 1.00 49.80 116 ASP A N 1
ATOM 642 C CA . ASP A 1 116 ? -6.757 49.883 39.894 1.00 52.47 116 ASP A CA 1
ATOM 643 C C . ASP A 1 116 ? -5.761 50.368 40.945 1.00 54.16 116 ASP A C 1
ATOM 644 O O . ASP A 1 116 ? -4.645 49.856 41.034 1.00 54.96 116 ASP A O 1
ATOM 649 N N . PRO A 1 117 ? -6.140 51.385 41.736 1.00 54.32 117 PRO A N 1
ATOM 650 C CA . PRO A 1 117 ? -5.205 51.854 42.757 1.00 54.16 117 PRO A CA 1
ATOM 651 C C . PRO A 1 117 ? -4.830 50.699 43.690 1.00 55.43 117 PRO A C 1
ATOM 652 O O . PRO A 1 117 ? -3.674 50.566 44.104 1.00 56.04 117 PRO A O 1
ATOM 656 N N . GLU A 1 118 ? -5.812 49.858 44.005 1.00 55.82 118 GLU A N 1
ATOM 657 C CA . GLU A 1 118 ? -5.575 48.713 44.873 1.00 56.37 118 GLU A CA 1
ATOM 658 C C . GLU A 1 118 ? -4.904 47.593 44.085 1.00 56.54 118 GLU A C 1
ATOM 659 O O . GLU A 1 118 ? -4.537 46.556 44.642 1.00 56.78 118 GLU A O 1
ATOM 665 N N . GLY A 1 119 ? -4.761 47.804 42.779 1.00 56.07 119 GLY A N 1
ATOM 666 C CA . GLY A 1 119 ? -4.106 46.822 41.931 1.00 54.96 119 GLY A CA 1
ATOM 667 C C . GLY A 1 119 ? -4.936 45.727 41.278 1.00 54.56 119 GLY A C 1
ATOM 668 O O . GLY A 1 119 ? -4.462 44.602 41.152 1.00 52.79 119 GLY A O 1
ATOM 669 N N . GLN A 1 120 ? -6.152 46.039 40.839 1.00 55.07 120 GLN A N 1
ATOM 670 C CA . GLN A 1 120 ? -7.007 45.034 40.206 1.00 56.64 120 GLN A CA 1
ATOM 671 C C . GLN A 1 120 ? -7.535 45.562 38.856 1.00 55.86 120 GLN A C 1
ATOM 672 O O . GLN A 1 120 ? -7.757 46.754 38.692 1.00 56.49 120 GLN A O 1
ATOM 678 N N . PRO A 1 121 ? -7.750 44.667 37.873 1.00 54.72 121 PRO A N 1
ATOM 679 C CA . PRO A 1 121 ? -8.239 45.045 36.536 1.00 53.90 121 PRO A CA 1
ATOM 680 C C . PRO A 1 121 ? -9.277 46.159 36.504 1.00 53.32 121 PRO A C 1
ATOM 681 O O . PRO A 1 121 ? -10.210 46.196 37.311 1.00 53.45 121 PRO A O 1
ATOM 685 N N . THR A 1 122 ? -9.096 47.057 35.540 1.00 53.12 122 THR A N 1
ATOM 686 C CA . THR A 1 122 ? -9.955 48.211 35.313 1.00 53.07 122 THR A CA 1
ATOM 687 C C . THR A 1 122 ? -9.759 48.686 33.874 1.00 53.46 122 THR A C 1
ATOM 688 O O . THR A 1 122 ? -8.809 48.281 33.205 1.00 54.28 122 THR A O 1
ATOM 692 N N . ASP A 1 123 ? -10.644 49.558 33.403 1.00 53.60 123 ASP A N 1
ATOM 693 C CA . ASP A 1 123 ? -10.540 50.052 32.041 1.00 55.02 123 ASP A CA 1
ATOM 694 C C . ASP A 1 123 ? -9.384 51.027 31.865 1.00 55.48 123 ASP A C 1
ATOM 695 O O . ASP A 1 123 ? -8.650 50.949 30.876 1.00 56.10 123 ASP A O 1
ATOM 700 N N . TYR A 1 124 ? -9.226 51.953 32.808 1.00 54.24 124 TYR A N 1
ATOM 701 C CA . TYR A 1 124 ? -8.142 52.920 32.712 1.00 52.90 124 TYR A CA 1
ATOM 702 C C . TYR A 1 124 ? -7.916 53.732 33.972 1.00 50.75 124 TYR A C 1
ATOM 703 O O . TYR A 1 124 ? -8.818 54.418 34.453 1.00 50.84 124 TYR A O 1
ATOM 712 N N . HIS A 1 125 ? -6.697 53.660 34.493 1.00 48.38 125 HIS A N 1
ATOM 713 C CA . HIS A 1 125 ? -6.330 54.405 35.687 1.00 45.43 125 HIS A CA 1
ATOM 714 C C . HIS A 1 125 ? -4.956 55.027 35.481 1.00 43.05 125 HIS A C 1
ATOM 715 O O . HIS A 1 125 ? -3.945 54.332 35.433 1.00 42.31 125 HIS A O 1
ATOM 722 N N . ASP A 1 126 ? -4.944 56.346 35.355 1.00 41.46 126 ASP A N 1
ATOM 723 C CA . ASP A 1 126 ? -3.733 57.110 35.136 1.00 40.64 126 ASP A CA 1
ATOM 724 C C . ASP A 1 126 ? -2.661 56.786 36.182 1.00 41.47 126 ASP A C 1
ATOM 725 O O . ASP A 1 126 ? -2.863 56.992 37.375 1.00 39.11 126 ASP A O 1
ATOM 730 N N . PRO A 1 127 ? -1.504 56.260 35.742 1.00 41.78 127 PRO A N 1
ATOM 731 C CA . PRO A 1 127 ? -0.406 55.913 36.643 1.00 43.64 127 PRO A CA 1
ATOM 732 C C . PRO A 1 127 ? 0.037 57.134 37.440 1.00 44.62 127 PRO A C 1
ATOM 733 O O . PRO A 1 127 ? 0.436 57.029 38.607 1.00 45.99 127 PRO A O 1
ATOM 737 N N . VAL A 1 128 ? -0.034 58.288 36.785 1.00 42.60 128 VAL A N 1
ATOM 738 C CA . VAL A 1 128 ? 0.336 59.561 37.380 1.00 42.90 128 VAL A CA 1
ATOM 739 C C . VAL A 1 128 ? -0.370 59.865 38.703 1.00 43.19 128 VAL A C 1
ATOM 740 O O . VAL A 1 128 ? 0.004 60.764 39.445 1.00 44.83 128 VAL A O 1
ATOM 744 N N . GLU A 1 129 ? -1.396 59.032 38.955 1.00 43.30 129 GLU A N 1
ATOM 745 C CA . GLU A 1 129 ? -2.155 59.251 40.170 1.00 42.29 129 GLU A CA 1
ATOM 746 C C . GLU A 1 129 ? -1.622 58.323 41.288 1.00 40.22 129 GLU A C 1
ATOM 747 O O . GLU A 1 129 ? -1.741 58.625 42.472 1.00 40.78 129 GLU A O 1
ATOM 753 N N . ASP A 1 130 ? -1.020 57.201 40.898 1.00 38.11 130 ASP A N 1
ATOM 754 C CA . ASP A 1 130 ? -0.441 56.280 41.876 1.00 35.43 130 ASP A CA 1
ATOM 755 C C . ASP A 1 130 ? 0.883 56.865 42.298 1.00 34.34 130 ASP A C 1
ATOM 756 O O . ASP A 1 130 ? 1.381 56.573 43.379 1.00 36.75 130 ASP A O 1
ATOM 761 N N . ILE A 1 131 ? 1.467 57.678 41.423 1.00 32.50 131 ILE A N 1
ATOM 762 C CA . ILE A 1 131 ? 2.756 58.297 41.711 1.00 29.72 131 ILE A CA 1
ATOM 763 C C . ILE A 1 131 ? 2.523 59.297 42.818 1.00 29.98 131 ILE A C 1
ATOM 764 O O . ILE A 1 131 ? 3.264 59.349 43.803 1.00 28.07 131 ILE A O 1
ATOM 769 N N . GLU A 1 132 ? 1.474 60.087 42.653 1.00 30.71 132 GLU A N 1
ATOM 770 C CA . GLU A 1 132 ? 1.138 61.078 43.649 1.00 33.09 132 GLU A CA 1
ATOM 771 C C . GLU A 1 132 ? 0.743 60.387 44.956 1.00 32.52 132 GLU A C 1
ATOM 772 O O . GLU A 1 132 ? 1.089 60.863 46.036 1.00 31.40 132 GLU A O 1
ATOM 778 N N . PHE A 1 133 ? 0.038 59.262 44.859 1.00 30.23 133 PHE A N 1
ATOM 779 C CA . PHE A 1 133 ? -0.365 58.536 46.056 1.00 32.73 133 PHE A CA 1
ATOM 780 C C . PHE A 1 133 ? 0.857 58.257 46.911 1.00 33.71 133 PHE A C 1
ATOM 781 O O . PHE A 1 133 ? 0.936 58.709 48.054 1.00 33.34 133 PHE A O 1
ATOM 789 N N . LEU A 1 134 ? 1.804 57.507 46.351 1.00 35.50 134 LEU A N 1
ATOM 790 C CA . LEU A 1 134 ? 3.048 57.155 47.051 1.00 38.32 134 LEU A CA 1
ATOM 791 C C . LEU A 1 134 ? 3.697 58.408 47.660 1.00 38.01 134 LEU A C 1
ATOM 792 O O . LEU A 1 134 ? 4.116 58.429 48.819 1.00 38.76 134 LEU A O 1
ATOM 797 N N . GLU A 1 135 ? 3.768 59.446 46.843 1.00 37.65 135 GLU A N 1
ATOM 798 C CA . GLU A 1 135 ? 4.340 60.728 47.207 1.00 39.06 135 GLU A CA 1
ATOM 799 C C . GLU A 1 135 ? 3.836 61.251 48.569 1.00 38.64 135 GLU A C 1
ATOM 800 O O . GLU A 1 135 ? 4.620 61.491 49.487 1.00 36.36 135 GLU A O 1
ATOM 806 N N . ARG A 1 136 ? 2.523 61.427 48.683 1.00 39.07 136 ARG A N 1
ATOM 807 C CA . ARG A 1 136 ? 1.897 61.913 49.911 1.00 37.02 136 ARG A CA 1
ATOM 808 C C . ARG A 1 136 ? 2.096 61.006 51.121 1.00 36.44 136 ARG A C 1
ATOM 809 O O . ARG A 1 136 ? 2.213 61.493 52.240 1.00 38.77 136 ARG A O 1
ATOM 817 N N . GLU A 1 137 ? 2.117 59.694 50.917 1.00 34.76 137 GLU A N 1
ATOM 818 C CA . GLU A 1 137 ? 2.317 58.799 52.049 1.00 33.71 137 GLU A CA 1
ATOM 819 C C . GLU A 1 137 ? 3.701 58.995 52.673 1.00 32.63 137 GLU A C 1
ATOM 820 O O . GLU A 1 137 ? 3.853 58.962 53.901 1.00 32.66 137 GLU A O 1
ATOM 826 N N . ILE A 1 138 ? 4.715 59.203 51.840 1.00 32.13 138 ILE A N 1
ATOM 827 C CA . ILE A 1 138 ? 6.070 59.391 52.362 1.00 31.43 138 ILE A CA 1
ATOM 828 C C . ILE A 1 138 ? 6.177 60.771 52.989 1.00 30.91 138 ILE A C 1
ATOM 829 O O . ILE A 1 138 ? 6.813 60.951 54.024 1.00 30.56 138 ILE A O 1
ATOM 834 N N . ASP A 1 139 ? 5.520 61.736 52.363 1.00 29.12 139 ASP A N 1
ATOM 835 C CA . ASP A 1 139 ? 5.504 63.100 52.858 1.00 28.73 139 ASP A CA 1
ATOM 836 C C . ASP A 1 139 ? 4.869 63.210 54.226 1.00 27.39 139 ASP A C 1
ATOM 837 O O . ASP A 1 139 ? 5.438 63.823 55.118 1.00 28.94 139 ASP A O 1
ATOM 842 N N . TYR A 1 140 ? 3.695 62.619 54.409 1.00 25.38 140 TYR A N 1
ATOM 843 C CA . TYR A 1 140 ? 3.045 62.714 55.704 1.00 24.96 140 TYR A CA 1
ATOM 844 C C . TYR A 1 140 ? 3.723 61.861 56.761 1.00 25.67 140 TYR A C 1
ATOM 845 O O . TYR A 1 140 ? 3.710 62.200 57.945 1.00 24.31 140 TYR A O 1
ATOM 854 N N . TRP A 1 141 ? 4.353 60.772 56.336 1.00 26.58 141 TRP A N 1
ATOM 855 C CA . TRP A 1 141 ? 5.063 59.891 57.273 1.00 29.13 141 TRP A CA 1
ATOM 856 C C . TRP A 1 141 ? 6.185 60.666 58.035 1.00 29.52 141 TRP A C 1
ATOM 857 O O . TRP A 1 141 ? 6.263 60.595 59.261 1.00 30.98 141 TRP A O 1
ATOM 868 N N . ILE A 1 142 ? 7.044 61.352 57.258 1.00 30.56 142 ILE A N 1
ATOM 869 C CA . ILE A 1 142 ? 8.091 62.259 57.713 1.00 31.20 142 ILE A CA 1
ATOM 870 C C . ILE A 1 142 ? 7.510 63.417 58.525 1.00 27.85 142 ILE A C 1
ATOM 871 O O . ILE A 1 142 ? 8.013 63.802 59.571 1.00 28.24 142 ILE A O 1
ATOM 876 N N . TYR A 1 143 ? 6.431 64.006 57.978 1.00 25.32 143 TYR A N 1
ATOM 877 C CA . TYR A 1 143 ? 5.782 65.110 58.674 1.00 24.12 143 TYR A CA 1
ATOM 878 C C . TYR A 1 143 ? 5.264 64.677 60.047 1.00 24.44 143 TYR A C 1
ATOM 879 O O . TYR A 1 143 ? 5.364 65.396 61.032 1.00 24.32 143 TYR A O 1
ATOM 888 N N . GLY A 1 144 ? 4.642 63.513 60.162 1.00 24.53 144 GLY A N 1
ATOM 889 C CA . GLY A 1 144 ? 4.098 63.107 61.434 1.00 23.87 144 GLY A CA 1
ATOM 890 C C . GLY A 1 144 ? 5.204 62.938 62.461 1.00 23.76 144 GLY A C 1
ATOM 891 O O . GLY A 1 144 ? 5.012 63.256 63.629 1.00 23.62 144 GLY A O 1
ATOM 892 N N . ILE A 1 145 ? 6.367 62.443 62.038 1.00 23.28 145 ILE A N 1
ATOM 893 C CA . ILE A 1 145 ? 7.457 62.253 62.980 1.00 24.69 145 ILE A CA 1
ATOM 894 C C . ILE A 1 145 ? 7.916 63.588 63.564 1.00 24.19 145 ILE A C 1
ATOM 895 O O . ILE A 1 145 ? 8.247 63.662 64.739 1.00 23.48 145 ILE A O 1
ATOM 900 N N . LEU A 1 146 ? 7.908 64.638 62.748 1.00 24.12 146 LEU A N 1
ATOM 901 C CA . LEU A 1 146 ? 8.295 65.979 63.192 1.00 21.87 146 LEU A CA 1
ATOM 902 C C . LEU A 1 146 ? 7.186 66.660 63.995 1.00 22.24 146 LEU A C 1
ATOM 903 O O . LEU A 1 146 ? 7.417 67.185 65.079 1.00 21.94 146 LEU A O 1
ATOM 908 N N . SER A 1 147 ? 5.983 66.647 63.428 1.00 21.48 147 SER A N 1
ATOM 909 C CA . SER A 1 147 ? 4.801 67.281 64.002 1.00 21.29 147 SER A CA 1
ATOM 910 C C . SER A 1 147 ? 4.398 66.719 65.366 1.00 20.61 147 SER A C 1
ATOM 911 O O . SER A 1 147 ? 4.200 67.468 66.326 1.00 20.30 147 SER A O 1
ATOM 914 N N . LYS A 1 148 ? 4.259 65.402 65.450 1.00 19.85 148 LYS A N 1
ATOM 915 C CA . LYS A 1 148 ? 3.917 64.756 66.719 1.00 22.06 148 LYS A CA 1
ATOM 916 C C . LYS A 1 148 ? 4.979 65.073 67.774 1.00 22.44 148 LYS A C 1
ATOM 917 O O . LYS A 1 148 ? 6.155 64.727 67.618 1.00 23.57 148 LYS A O 1
ATOM 923 N N . GLY A 1 149 ? 4.560 65.716 68.855 1.00 24.10 149 GLY A N 1
ATOM 924 C CA . GLY A 1 149 ? 5.499 66.040 69.910 1.00 25.14 149 GLY A CA 1
ATOM 925 C C . GLY A 1 149 ? 6.041 67.439 69.728 1.00 27.08 149 GLY A C 1
ATOM 926 O O . GLY A 1 149 ? 6.532 68.052 70.662 1.00 29.43 149 GLY A O 1
ATOM 927 N N . TRP A 1 150 ? 5.954 67.959 68.513 1.00 29.60 150 TRP A N 1
ATOM 928 C CA . TRP A 1 150 ? 6.781 69.047 67.978 1.00 34.20 150 TRP A CA 1
ATOM 929 C C . TRP A 1 150 ? 6.790 70.293 68.881 1.00 38.08 150 TRP A C 1
ATOM 930 O O . TRP A 1 150 ? 7.533 71.242 68.667 1.00 41.69 150 TRP A O 1
ATOM 941 N N . ASP A 1 151 ? 5.942 70.313 69.946 1.00 41.73 151 ASP A N 1
ATOM 942 C CA . ASP A 1 151 ? 5.946 71.489 70.791 1.00 43.43 151 ASP A CA 1
ATOM 943 C C . ASP A 1 151 ? 7.020 71.313 71.855 1.00 45.01 151 ASP A C 1
ATOM 944 O O . ASP A 1 151 ? 7.763 72.222 72.203 1.00 42.64 151 ASP A O 1
ATOM 949 N N . LYS A 1 152 ? 7.063 70.081 72.398 1.00 48.29 152 LYS A N 1
ATOM 950 C CA . LYS A 1 152 ? 8.070 69.610 73.358 1.00 52.39 152 LYS A CA 1
ATOM 951 C C . LYS A 1 152 ? 9.259 69.074 72.595 1.00 54.14 152 LYS A C 1
ATOM 952 O O . LYS A 1 152 ? 9.836 68.025 72.897 1.00 57.02 152 LYS A O 1
ATOM 958 N N . PHE A 1 153 ? 9.539 69.793 71.512 1.00 54.99 153 PHE A N 1
ATOM 959 C CA . PHE A 1 153 ? 10.830 69.702 70.900 1.00 55.08 153 PHE A CA 1
ATOM 960 C C . PHE A 1 153 ? 11.367 71.110 70.640 1.00 54.71 153 PHE A C 1
ATOM 961 O O . PHE A 1 153 ? 12.534 71.396 70.889 1.00 55.61 153 PHE A O 1
ATOM 969 N N . ALA A 1 154 ? 10.482 72.011 70.261 1.00 53.75 154 ALA A N 1
ATOM 970 C CA . ALA A 1 154 ? 10.919 73.368 69.955 1.00 53.99 154 ALA A CA 1
ATOM 971 C C . ALA A 1 154 ? 11.433 74.107 71.196 1.00 53.83 154 ALA A C 1
ATOM 972 O O . ALA A 1 154 ? 12.282 74.987 71.125 1.00 54.13 154 ALA A O 1
ATOM 974 N N . LYS A 1 155 ? 10.859 73.750 72.362 1.00 55.18 155 LYS A N 1
ATOM 975 C CA . LYS A 1 155 ? 11.239 74.487 73.553 1.00 57.45 155 LYS A CA 1
ATOM 976 C C . LYS A 1 155 ? 12.371 73.788 74.325 1.00 58.05 155 LYS A C 1
ATOM 977 O O . LYS A 1 155 ? 13.008 74.360 75.198 1.00 59.59 155 LYS A O 1
ATOM 983 N N . ARG A 1 156 ? 12.609 72.500 74.009 1.00 59.75 156 ARG A N 1
ATOM 984 C CA . ARG A 1 156 ? 13.762 71.829 74.607 1.00 61.32 156 ARG A CA 1
ATOM 985 C C . ARG A 1 156 ? 15.078 72.207 73.913 1.00 62.42 156 ARG A C 1
ATOM 986 O O . ARG A 1 156 ? 16.033 71.443 73.877 1.00 63.40 156 ARG A O 1
ATOM 994 N N . ILE A 1 157 ? 14.952 73.358 73.215 1.00 62.65 157 ILE A N 1
ATOM 995 C CA . ILE A 1 157 ? 15.978 73.668 72.222 1.00 62.82 157 ILE A CA 1
ATOM 996 C C . ILE A 1 157 ? 16.118 75.175 71.995 1.00 62.57 157 ILE A C 1
ATOM 997 O O . ILE A 1 157 ? 17.083 75.666 71.427 1.00 62.18 157 ILE A O 1
ATOM 1002 N N . LYS A 1 158 ? 15.073 75.910 72.427 1.00 61.94 158 LYS A N 1
ATOM 1003 C CA . LYS A 1 158 ? 15.089 77.360 72.356 1.00 61.38 158 LYS A CA 1
ATOM 1004 C C . LYS A 1 158 ? 15.782 77.956 73.575 1.00 62.29 158 LYS A C 1
ATOM 1005 O O . LYS A 1 158 ? 16.275 79.074 73.563 1.00 62.43 158 LYS A O 1
ATOM 1011 N N . LEU A 1 159 ? 15.768 77.173 74.669 1.00 63.28 159 LEU A N 1
ATOM 1012 C CA . LEU A 1 159 ? 16.456 77.607 75.875 1.00 64.55 159 LEU A CA 1
ATOM 1013 C C . LEU A 1 159 ? 17.727 76.791 76.101 1.00 64.65 159 LEU A C 1
ATOM 1014 O O . LEU A 1 159 ? 18.756 77.288 76.542 1.00 65.37 159 LEU A O 1
ATOM 1019 N N . GLN A 1 160 ? 17.619 75.476 75.822 1.00 65.66 160 GLN A N 1
ATOM 1020 C CA . GLN A 1 160 ? 18.826 74.660 75.800 1.00 66.75 160 GLN A CA 1
ATOM 1021 C C . GLN A 1 160 ? 19.716 75.072 74.626 1.00 66.80 160 GLN A C 1
ATOM 1022 O O . GLN A 1 160 ? 20.856 74.657 74.490 1.00 68.01 160 GLN A O 1
ATOM 1028 N N . LYS A 1 161 ? 19.123 75.890 73.732 1.00 66.66 161 LYS A N 1
ATOM 1029 C CA . LYS A 1 161 ? 19.913 76.529 72.683 1.00 65.07 161 LYS A CA 1
ATOM 1030 C C . LYS A 1 161 ? 20.522 75.533 71.690 1.00 63.86 161 LYS A C 1
ATOM 1031 O O . LYS A 1 161 ? 21.472 75.827 70.975 1.00 64.27 161 LYS A O 1
ATOM 1037 N N . ILE A 1 162 ? 19.971 74.306 71.675 1.00 62.48 162 ILE A N 1
ATOM 1038 C CA . ILE A 1 162 ? 20.506 73.302 70.755 1.00 60.26 162 ILE A CA 1
ATOM 1039 C C . ILE A 1 162 ? 20.538 73.808 69.309 1.00 59.04 162 ILE A C 1
ATOM 1040 O O . ILE A 1 162 ? 19.867 74.764 68.945 1.00 60.04 162 ILE A O 1
ATOM 1045 N N . LYS A 1 163 ? 21.393 73.123 68.528 1.00 57.03 163 LYS A N 1
ATOM 1046 C CA . LYS A 1 163 ? 21.473 73.407 67.112 1.00 54.20 163 LYS A CA 1
ATOM 1047 C C . LYS A 1 163 ? 20.323 72.722 66.362 1.00 51.43 163 LYS A C 1
ATOM 1048 O O . LYS A 1 163 ? 20.185 71.505 66.384 1.00 52.95 163 LYS A O 1
ATOM 1054 N N . LEU A 1 164 ? 19.460 73.595 65.803 1.00 48.39 164 LEU A N 1
ATOM 1055 C CA . LEU A 1 164 ? 18.185 73.126 65.263 1.00 45.91 164 LEU A CA 1
ATOM 1056 C C . LEU A 1 164 ? 18.355 72.036 64.200 1.00 44.09 164 LEU A C 1
ATOM 1057 O O . LEU A 1 164 ? 17.815 70.942 64.304 1.00 42.12 164 LEU A O 1
ATOM 1062 N N . GLU A 1 165 ? 19.293 72.331 63.304 1.00 41.82 165 GLU A N 1
ATOM 1063 C CA . GLU A 1 165 ? 19.735 71.327 62.342 1.00 41.30 165 GLU A CA 1
ATOM 1064 C C . GLU A 1 165 ? 20.111 69.987 62.975 1.00 38.74 165 GLU A C 1
ATOM 1065 O O . GLU A 1 165 ? 19.623 68.944 62.545 1.00 40.14 165 GLU A O 1
ATOM 1071 N N . SER A 1 166 ? 20.960 70.007 63.996 1.00 35.90 166 SER A N 1
ATOM 1072 C CA . SER A 1 166 ? 21.384 68.769 64.655 1.00 33.64 166 SER A CA 1
ATOM 1073 C C . SER A 1 166 ? 20.250 68.044 65.355 1.00 29.85 166 SER A C 1
ATOM 1074 O O . SER A 1 166 ? 20.176 66.819 65.328 1.00 29.58 166 SER A O 1
ATOM 1077 N N . ALA A 1 167 ? 19.368 68.803 65.990 1.00 26.73 167 ALA A N 1
ATOM 1078 C CA . ALA A 1 167 ? 18.242 68.211 66.707 1.00 27.53 167 ALA A CA 1
ATOM 1079 C C . ALA A 1 167 ? 17.244 67.541 65.761 1.00 27.47 167 ALA A C 1
ATOM 1080 O O . ALA A 1 167 ? 16.757 66.444 66.036 1.00 29.04 167 ALA A O 1
ATOM 1082 N N . ILE A 1 168 ? 16.916 68.205 64.659 1.00 26.71 168 ILE A N 1
ATOM 1083 C CA . ILE A 1 168 ? 15.988 67.599 63.705 1.00 28.79 168 ILE A CA 1
ATOM 1084 C C . ILE A 1 168 ? 16.711 66.404 63.094 1.00 29.67 168 ILE A C 1
ATOM 1085 O O . ILE A 1 168 ? 16.153 65.307 63.000 1.00 30.53 168 ILE A O 1
ATOM 1090 N N . ALA A 1 169 ? 17.970 66.616 62.716 1.00 31.11 169 ALA A N 1
ATOM 1091 C CA . ALA A 1 169 ? 18.782 65.556 62.124 1.00 33.51 169 ALA A CA 1
ATOM 1092 C C . ALA A 1 169 ? 18.795 64.308 62.986 1.00 33.96 169 ALA A C 1
ATOM 1093 O O . ALA A 1 169 ? 18.630 63.196 62.473 1.00 36.87 169 ALA A O 1
ATOM 1095 N N . GLU A 1 170 ? 18.996 64.469 64.288 1.00 33.28 170 GLU A N 1
ATOM 1096 C CA . GLU A 1 170 ? 18.995 63.295 65.155 1.00 34.75 170 GLU A CA 1
ATOM 1097 C C . GLU A 1 170 ? 17.612 62.688 65.155 1.00 34.21 170 GLU A C 1
ATOM 1098 O O . GLU A 1 170 ? 17.452 61.474 65.035 1.00 34.66 170 GLU A O 1
ATOM 1104 N N . HIS A 1 171 ? 16.612 63.546 65.302 1.00 34.94 171 HIS A N 1
ATOM 1105 C CA . HIS A 1 171 ? 15.240 63.086 65.341 1.00 36.46 171 HIS A CA 1
ATOM 1106 C C . HIS A 1 171 ? 14.838 62.319 64.097 1.00 36.90 171 HIS A C 1
ATOM 1107 O O . HIS A 1 171 ? 14.020 61.414 64.185 1.00 36.60 171 HIS A O 1
ATOM 1114 N N . LEU A 1 172 ? 15.401 62.657 62.942 1.00 39.11 172 LEU A N 1
ATOM 1115 C CA . LEU A 1 172 ? 15.051 61.930 61.722 1.00 43.57 172 LEU A CA 1
ATOM 1116 C C . LEU A 1 172 ? 16.245 61.102 61.226 1.00 44.52 172 LEU A C 1
ATOM 1117 O O . LEU A 1 172 ? 16.238 60.588 60.105 1.00 44.84 172 LEU A O 1
ATOM 1122 N N . SER A 1 173 ? 17.260 60.951 62.082 1.00 45.28 173 SER A N 1
ATOM 1123 C CA . SER A 1 173 ? 18.450 60.158 61.745 1.00 47.67 173 SER A CA 1
ATOM 1124 C C . SER A 1 173 ? 18.047 58.766 61.281 1.00 46.22 173 SER A C 1
ATOM 1125 O O . SER A 1 173 ? 18.759 58.142 60.496 1.00 45.61 173 SER A O 1
ATOM 1128 N N . GLY A 1 174 ? 16.905 58.289 61.765 1.00 44.65 174 GLY A N 1
ATOM 1129 C CA . GLY A 1 174 ? 16.452 56.961 61.394 1.00 44.42 174 GLY A CA 1
ATOM 1130 C C . GLY A 1 174 ? 16.071 56.737 59.938 1.00 44.58 174 GLY A C 1
ATOM 1131 O O . GLY A 1 174 ? 15.898 55.594 59.499 1.00 43.86 174 GLY A O 1
ATOM 1132 N N . ILE A 1 175 ? 15.943 57.815 59.177 1.00 43.87 175 ILE A N 1
ATOM 1133 C CA . ILE A 1 175 ? 15.563 57.681 57.783 1.00 45.63 175 ILE A CA 1
ATOM 1134 C C . ILE A 1 175 ? 16.726 57.947 56.828 1.00 44.05 175 ILE A C 1
ATOM 1135 O O . ILE A 1 175 ? 16.627 57.705 55.628 1.00 41.86 175 ILE A O 1
ATOM 1140 N N . GLY A 1 176 ? 17.837 58.430 57.369 1.00 44.55 176 GLY A N 1
ATOM 1141 C CA . GLY A 1 176 ? 18.996 58.702 56.535 1.00 44.31 176 GLY A CA 1
ATOM 1142 C C . GLY A 1 176 ? 19.296 60.177 56.344 1.00 45.24 176 GLY A C 1
ATOM 1143 O O . GLY A 1 176 ? 20.097 60.539 55.487 1.00 46.16 176 GLY A O 1
ATOM 1144 N N . VAL A 1 177 ? 18.679 61.038 57.143 1.00 44.85 177 VAL A N 1
ATOM 1145 C CA . VAL A 1 177 ? 18.897 62.481 57.016 1.00 44.70 177 VAL A CA 1
ATOM 1146 C C . VAL A 1 177 ? 20.215 62.999 57.675 1.00 45.39 177 VAL A C 1
ATOM 1147 O O . VAL A 1 177 ? 20.507 62.622 58.798 1.00 43.77 177 VAL A O 1
ATOM 1151 N N . ASN A 1 178 ? 20.995 63.837 56.970 1.00 46.27 178 ASN A N 1
ATOM 1152 C CA . ASN A 1 178 ? 22.210 64.506 57.313 1.00 48.12 178 ASN A CA 1
ATOM 1153 C C . ASN A 1 178 ? 21.830 65.751 58.059 1.00 46.17 178 ASN A C 1
ATOM 1154 O O . ASN A 1 178 ? 20.835 66.402 57.766 1.00 45.81 178 ASN A O 1
ATOM 1159 N N . GLU A 1 179 ? 22.751 66.273 58.843 1.00 45.22 179 GLU A N 1
ATOM 1160 C CA . GLU A 1 179 ? 22.591 67.570 59.409 1.00 45.36 179 GLU A CA 1
ATOM 1161 C C . GLU A 1 179 ? 22.750 68.553 58.253 1.00 44.40 179 GLU A C 1
ATOM 1162 O O . GLU A 1 179 ? 22.319 69.690 58.370 1.00 45.59 179 GLU A O 1
ATOM 1168 N N . ASN A 1 180 ? 23.387 68.139 57.153 1.00 43.67 180 ASN A N 1
ATOM 1169 C CA . ASN A 1 180 ? 23.556 69.038 56.008 1.00 42.08 180 ASN A CA 1
ATOM 1170 C C . ASN A 1 180 ? 22.260 69.117 55.223 1.00 39.63 180 ASN A C 1
ATOM 1171 O O . ASN A 1 180 ? 21.918 70.174 54.701 1.00 37.77 180 ASN A O 1
ATOM 1176 N N . ASP A 1 181 ? 21.539 67.999 55.145 1.00 37.39 181 ASP A N 1
ATOM 1177 C CA . ASP A 1 181 ? 20.274 67.975 54.408 1.00 36.79 181 ASP A CA 1
ATOM 1178 C C . ASP A 1 181 ? 19.304 68.909 55.123 1.00 35.09 181 ASP A C 1
ATOM 1179 O O . ASP A 1 181 ? 18.572 69.674 54.492 1.00 33.77 181 ASP A O 1
ATOM 1184 N N . VAL A 1 182 ? 19.319 68.842 56.450 1.00 33.29 182 VAL A N 1
ATOM 1185 C CA . VAL A 1 182 ? 18.457 69.675 57.272 1.00 33.75 182 VAL A CA 1
ATOM 1186 C C . VAL A 1 182 ? 18.822 71.138 57.075 1.00 33.69 182 VAL A C 1
ATOM 1187 O O . VAL A 1 182 ? 17.951 71.988 56.890 1.00 35.19 182 VAL A O 1
ATOM 1191 N N . TRP A 1 183 ? 20.114 71.434 57.107 1.00 33.46 183 TRP A N 1
ATOM 1192 C CA . TRP A 1 183 ? 20.564 72.808 56.936 1.00 35.74 183 TRP A CA 1
ATOM 1193 C C . TRP A 1 183 ? 20.052 73.429 55.629 1.00 34.46 183 TRP A C 1
ATOM 1194 O O . TRP A 1 183 ? 19.543 74.544 55.611 1.00 33.32 183 TRP A O 1
ATOM 1205 N N . GLU A 1 184 ? 20.202 72.699 54.535 1.00 35.32 184 GLU A N 1
ATOM 1206 C CA . GLU A 1 184 ? 19.785 73.165 53.219 1.00 36.15 184 GLU A CA 1
ATOM 1207 C C . GLU A 1 184 ? 18.291 73.339 53.089 1.00 36.17 184 GLU A C 1
ATOM 1208 O O . GLU A 1 184 ? 17.828 74.348 52.571 1.00 37.79 184 GLU A O 1
ATOM 1214 N N . ALA A 1 185 ? 17.537 72.344 53.534 1.00 35.77 185 ALA A N 1
ATOM 1215 C CA . ALA A 1 185 ? 16.089 72.406 53.431 1.00 34.96 185 ALA A CA 1
ATOM 1216 C C . ALA A 1 185 ? 15.596 73.669 54.116 1.00 35.47 185 ALA A C 1
ATOM 1217 O O . ALA A 1 185 ? 14.849 74.461 53.536 1.00 34.87 185 ALA A O 1
ATOM 1227 N N . HIS A 1 187 ? 17.275 76.341 54.942 1.00 42.64 187 HIS A N 1
ATOM 1228 C CA . HIS A 1 187 ? 17.817 77.491 54.232 1.00 44.18 187 HIS A CA 1
ATOM 1229 C C . HIS A 1 187 ? 16.972 77.796 53.009 1.00 42.34 187 HIS A C 1
ATOM 1230 O O . HIS A 1 187 ? 16.651 78.949 52.739 1.00 41.63 187 HIS A O 1
ATOM 1237 N N . LYS A 1 188 ? 16.588 76.746 52.297 1.00 42.52 188 LYS A N 1
ATOM 1238 C CA . LYS A 1 188 ? 15.800 76.869 51.084 1.00 42.07 188 LYS A CA 1
ATOM 1239 C C . LYS A 1 188 ? 14.381 77.387 51.279 1.00 44.10 188 LYS A C 1
ATOM 1240 O O . LYS A 1 188 ? 13.811 77.985 50.370 1.00 45.85 188 LYS A O 1
ATOM 1246 N N . LEU A 1 189 ? 13.806 77.152 52.453 1.00 44.77 189 LEU A N 1
ATOM 1247 C CA . LEU A 1 189 ? 12.445 77.588 52.737 1.00 43.52 189 LEU A CA 1
ATOM 1248 C C . LEU A 1 189 ? 12.419 78.688 53.794 1.00 44.89 189 LEU A C 1
ATOM 1249 O O . LEU A 1 189 ? 11.407 78.793 54.507 1.00 44.47 189 LEU A O 1
ATOM 1254 N N . ASN A 1 190 ? 13.496 79.464 53.870 1.00 46.38 190 ASN A N 1
ATOM 1255 C CA . ASN A 1 190 ? 13.590 80.567 54.823 1.00 48.24 190 ASN A CA 1
ATOM 1256 C C . ASN A 1 190 ? 13.003 80.207 56.180 1.00 46.99 190 ASN A C 1
ATOM 1257 O O . ASN A 1 190 ? 12.210 80.938 56.743 1.00 46.64 190 ASN A O 1
ATOM 1262 N N . LEU A 1 191 ? 13.369 79.028 56.694 1.00 45.86 191 LEU A N 1
ATOM 1263 C CA . LEU A 1 191 ? 12.882 78.725 58.035 1.00 44.53 191 LEU A CA 1
AT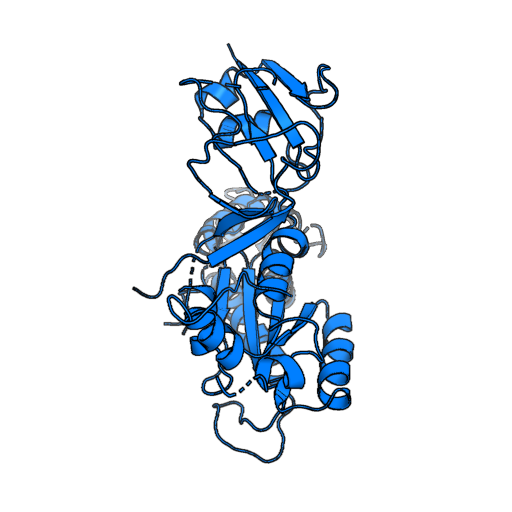OM 1264 C C . LEU A 1 191 ? 13.833 79.245 59.117 1.00 43.52 191 LEU A C 1
ATOM 1265 O O . LEU A 1 191 ? 14.996 79.538 58.871 1.00 42.05 191 LEU A O 1
ATOM 1270 N N . PRO A 1 192 ? 13.257 79.471 60.322 1.00 43.75 192 PRO A N 1
ATOM 1271 C CA . PRO A 1 192 ? 13.968 80.079 61.433 1.00 43.73 192 PRO A CA 1
ATOM 1272 C C . PRO A 1 192 ? 14.704 79.035 62.277 1.00 44.02 192 PRO A C 1
ATOM 1273 O O . PRO A 1 192 ? 14.309 77.882 62.362 1.00 43.94 192 PRO A O 1
ATOM 1277 N N . GLU A 1 193 ? 15.754 79.525 62.925 1.00 43.24 193 GLU A N 1
ATOM 1278 C CA . GLU A 1 193 ? 16.544 78.705 63.835 1.00 42.52 193 GLU A CA 1
ATOM 1279 C C . GLU A 1 193 ? 15.749 78.424 65.110 1.00 39.71 193 GLU A C 1
ATOM 1280 O O . GLU A 1 193 ? 16.004 77.440 65.814 1.00 38.58 193 GLU A O 1
ATOM 1286 N N . ASP A 1 194 ? 14.786 79.291 65.410 1.00 36.46 194 ASP A N 1
ATOM 1287 C CA . ASP A 1 194 ? 13.947 79.096 66.589 1.00 34.46 194 ASP A CA 1
ATOM 1288 C C . ASP A 1 194 ? 12.788 78.205 66.169 1.00 32.45 194 ASP A C 1
ATOM 1289 O O . ASP A 1 194 ? 11.860 78.658 65.516 1.00 31.84 194 ASP A O 1
ATOM 1294 N N . PRO A 1 195 ? 12.832 76.918 66.524 1.00 33.06 195 PRO A N 1
ATOM 1295 C CA . PRO A 1 195 ? 11.723 76.041 66.128 1.00 32.81 195 PRO A CA 1
ATOM 1296 C C . PRO A 1 195 ? 10.333 76.501 66.584 1.00 31.31 195 PRO A C 1
ATOM 1297 O O . PRO A 1 195 ? 9.370 76.368 65.844 1.00 32.23 195 PRO A O 1
ATOM 1301 N N . THR A 1 196 ? 10.231 77.051 67.790 1.00 31.33 196 THR A N 1
ATOM 1302 C CA . THR A 1 196 ? 8.943 77.518 68.312 1.00 31.36 196 THR A CA 1
ATOM 1303 C C . THR A 1 196 ? 8.216 78.448 67.340 1.00 31.27 196 THR A C 1
ATOM 1304 O O . THR A 1 196 ? 7.009 78.673 67.472 1.00 31.73 196 THR A O 1
ATOM 1308 N N . LYS A 1 197 ? 8.953 79.003 66.382 1.00 29.24 197 LYS A N 1
ATOM 1309 C CA . LYS A 1 197 ? 8.361 79.892 65.387 1.00 28.65 197 LYS A CA 1
ATOM 1310 C C . LYS A 1 197 ? 7.798 79.109 64.185 1.00 25.85 197 LYS A C 1
ATOM 1311 O O . LYS A 1 197 ? 7.014 79.644 63.408 1.00 25.32 197 LYS A O 1
ATOM 1317 N N . TRP A 1 198 ? 8.207 77.849 64.038 1.00 25.21 198 TRP A N 1
ATOM 1318 C CA . TRP A 1 198 ? 7.745 76.993 62.939 1.00 26.11 198 TRP A CA 1
ATOM 1319 C C . TRP A 1 198 ? 6.249 76.694 63.004 1.00 25.11 198 TRP A C 1
ATOM 1320 O O . TRP A 1 198 ? 5.731 76.341 64.070 1.00 26.25 198 TRP A O 1
ATOM 1331 N N . SER A 1 199 ? 5.568 76.820 61.860 1.00 22.99 199 SER A N 1
ATOM 1332 C CA . SER A 1 199 ? 4.139 76.539 61.770 1.00 20.77 199 SER A CA 1
ATOM 1333 C C . SER A 1 199 ? 3.918 75.157 61.142 1.00 21.35 199 SER A C 1
ATOM 1334 O O . SER A 1 199 ? 4.857 74.538 60.662 1.00 20.33 199 SER A O 1
ATOM 1337 N N . GLN A 1 200 ? 2.679 74.671 61.156 1.00 19.29 200 GLN A N 1
ATOM 1338 C CA . GLN A 1 200 ? 2.383 73.367 60.571 1.00 17.69 200 GLN A CA 1
ATOM 1339 C C . GLN A 1 200 ? 2.705 73.398 59.094 1.00 18.04 200 GLN A C 1
ATOM 1340 O O . GLN A 1 200 ? 3.213 72.428 58.547 1.00 15.69 200 GLN A O 1
ATOM 1346 N N . ASP A 1 201 ? 2.418 74.528 58.458 1.00 21.15 201 ASP A N 1
ATOM 1347 C CA . ASP A 1 201 ? 2.696 74.687 57.040 1.00 21.98 201 ASP A CA 1
ATOM 1348 C C . ASP A 1 201 ? 4.174 74.521 56.811 1.00 21.50 201 ASP A C 1
ATOM 1349 O O . ASP A 1 201 ? 4.586 73.929 55.805 1.00 22.64 201 ASP A O 1
ATOM 1354 N N . ASP A 1 202 ? 4.966 75.047 57.744 1.00 20.40 202 ASP A N 1
ATOM 1355 C CA . ASP A 1 202 ? 6.423 74.944 57.664 1.00 20.66 202 ASP A CA 1
ATOM 1356 C C . ASP A 1 202 ? 6.852 73.488 57.777 1.00 19.87 202 ASP A C 1
ATOM 1357 O O . ASP A 1 202 ? 7.723 73.021 57.056 1.00 17.33 202 ASP A O 1
ATOM 1362 N N . LEU A 1 203 ? 6.221 72.768 58.687 1.00 19.46 203 LEU A N 1
ATOM 1363 C CA . LEU A 1 203 ? 6.551 71.380 58.890 1.00 21.40 203 LEU A CA 1
ATOM 1364 C C . LEU A 1 203 ? 6.270 70.487 57.678 1.00 22.52 203 LEU A C 1
ATOM 1365 O O . LEU A 1 203 ? 7.150 69.744 57.222 1.00 21.10 203 LEU A O 1
ATOM 1370 N N . LEU A 1 204 ? 5.055 70.560 57.149 1.00 21.73 204 LEU A N 1
ATOM 1371 C CA . LEU A 1 204 ? 4.698 69.743 55.993 1.00 20.43 204 LEU A CA 1
ATOM 1372 C C . LEU A 1 204 ? 5.610 70.113 54.806 1.00 22.28 204 LEU A C 1
ATOM 1373 O O . LEU A 1 204 ? 6.152 69.238 54.105 1.00 22.45 204 LEU A O 1
ATOM 1378 N N . ALA A 1 205 ? 5.793 71.414 54.602 1.00 20.56 205 ALA A N 1
ATOM 1379 C CA . ALA A 1 205 ? 6.640 71.887 53.514 1.00 19.80 205 ALA A CA 1
ATOM 1380 C C . ALA A 1 205 ? 8.069 71.406 53.735 1.00 19.98 205 ALA A C 1
ATOM 1381 O O . ALA A 1 205 ? 8.757 71.003 52.799 1.00 20.67 205 ALA A O 1
ATOM 1383 N N . PHE A 1 206 ? 8.524 71.462 54.981 1.00 23.02 206 PHE A N 1
ATOM 1384 C CA . PHE A 1 206 ? 9.872 71.014 55.280 1.00 23.64 206 PHE A CA 1
ATOM 1385 C C . PHE A 1 206 ? 9.944 69.508 55.071 1.00 24.95 206 PHE A C 1
ATOM 1386 O O . PHE A 1 206 ? 10.939 69.003 54.571 1.00 26.77 206 PHE A O 1
ATOM 1394 N N . ALA A 1 207 ? 8.882 68.800 55.443 1.00 24.83 207 ALA A N 1
ATOM 1395 C CA . ALA A 1 207 ? 8.848 67.351 55.268 1.00 25.73 207 ALA A CA 1
ATOM 1396 C C . ALA A 1 207 ? 8.989 66.985 53.790 1.00 26.66 207 ALA A C 1
ATOM 1397 O O . ALA A 1 207 ? 9.795 66.131 53.432 1.00 25.80 207 ALA A O 1
ATOM 1399 N N . SER A 1 208 ? 8.202 67.640 52.942 1.00 28.28 208 SER A N 1
ATOM 1400 C CA . SER A 1 208 ? 8.233 67.373 51.513 1.00 30.00 208 SER A CA 1
ATOM 1401 C C . SER A 1 208 ? 9.629 67.627 50.953 1.00 29.14 208 SER A C 1
ATOM 1402 O O . SER A 1 208 ? 10.127 66.853 50.134 1.00 28.29 208 SER A O 1
ATOM 1405 N N . GLU A 1 209 ? 10.265 68.699 51.409 1.00 26.90 209 GLU A N 1
ATOM 1406 C CA . GLU A 1 209 ? 11.587 69.020 50.923 1.00 27.77 209 GLU A CA 1
ATOM 1407 C C . GLU A 1 209 ? 12.586 67.942 51.315 1.00 27.42 209 GLU A C 1
ATOM 1408 O O . GLU A 1 209 ? 13.533 67.672 50.581 1.00 29.35 209 GLU A O 1
ATOM 1414 N N . ILE A 1 210 ? 12.371 67.317 52.466 1.00 26.93 210 ILE A N 1
ATOM 1415 C CA . ILE A 1 210 ? 13.264 66.267 52.943 1.00 26.47 210 ILE A CA 1
ATOM 1416 C C . ILE A 1 210 ? 13.101 65.018 52.101 1.00 27.79 210 ILE A C 1
ATOM 1417 O O . ILE A 1 210 ? 14.087 64.365 51.751 1.00 24.05 210 ILE A O 1
ATOM 1422 N N . ARG A 1 211 ? 11.849 64.697 51.770 1.00 29.57 211 ARG A N 1
ATOM 1423 C CA . ARG A 1 211 ? 11.542 63.529 50.963 1.00 30.70 211 ARG A CA 1
ATOM 1424 C C . ARG A 1 211 ? 12.236 63.652 49.618 1.00 29.92 211 ARG A C 1
ATOM 1425 O O . ARG A 1 211 ? 12.921 62.738 49.180 1.00 28.40 211 ARG A O 1
ATOM 1433 N N . ARG A 1 212 ? 12.053 64.804 48.980 1.00 31.67 212 ARG A N 1
ATOM 1434 C CA . ARG A 1 212 ? 12.627 65.081 47.672 1.00 34.27 212 ARG A CA 1
ATOM 1435 C C . ARG A 1 212 ? 14.122 64.800 47.606 1.00 33.72 212 ARG A C 1
ATOM 1436 O O . ARG A 1 212 ? 14.630 64.353 46.582 1.00 33.08 212 ARG A O 1
ATOM 1444 N N . VAL A 1 213 ? 14.817 65.063 48.705 1.00 33.42 213 VAL A N 1
ATOM 1445 C CA . VAL A 1 213 ? 16.257 64.857 48.776 1.00 31.47 213 VAL A CA 1
ATOM 1446 C C . VAL A 1 213 ? 16.677 63.518 49.388 1.00 31.65 213 VAL A C 1
ATOM 1447 O O . VAL A 1 213 ? 17.676 62.938 48.960 1.00 33.33 213 VAL A O 1
ATOM 1451 N N . ASN A 1 214 ? 15.903 63.037 50.370 1.00 30.83 214 ASN A N 1
ATOM 1452 C CA . ASN A 1 214 ? 16.172 61.786 51.110 1.00 31.61 214 ASN A CA 1
ATOM 1453 C C . ASN A 1 214 ? 15.492 60.548 50.527 1.00 34.24 214 ASN A C 1
ATOM 1454 O O . ASN A 1 214 ? 15.938 59.422 50.734 1.00 35.34 214 ASN A O 1
ATOM 1459 N N . LYS A 1 215 ? 14.403 60.750 49.806 1.00 33.91 215 LYS A N 1
ATOM 1460 C CA . LYS A 1 215 ? 13.703 59.634 49.200 1.00 31.59 215 LYS A CA 1
ATOM 1461 C C . LYS A 1 215 ? 13.428 59.938 47.736 1.00 29.64 215 LYS A C 1
ATOM 1462 O O . LYS A 1 215 ? 12.308 59.851 47.268 1.00 29.80 215 LYS A O 1
ATOM 1468 N N . PRO A 1 216 ? 14.472 60.310 46.992 1.00 29.29 216 PRO A N 1
ATOM 1469 C CA . PRO A 1 216 ? 14.308 60.621 45.575 1.00 28.86 216 PRO A CA 1
ATOM 1470 C C . PRO A 1 216 ? 13.981 59.331 44.860 1.00 31.67 216 PRO A C 1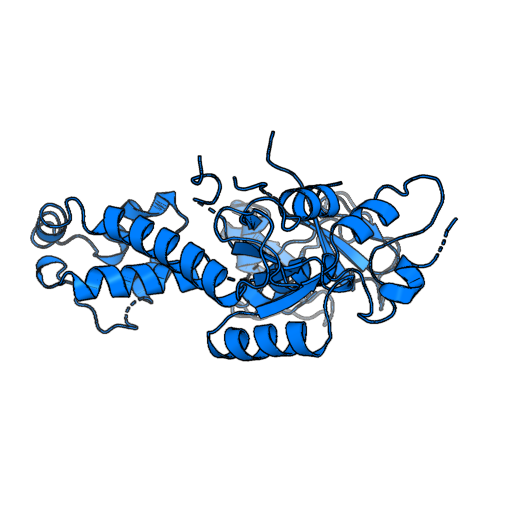
ATOM 1471 O O . PRO A 1 216 ? 14.417 58.249 45.267 1.00 31.87 216 PRO A O 1
ATOM 1483 N N . VAL A 1 218 ? 12.926 57.076 40.997 1.00 31.09 218 VAL A N 1
ATOM 1484 C CA . VAL A 1 218 ? 12.861 56.954 39.562 1.00 28.20 218 VAL A CA 1
ATOM 1485 C C . VAL A 1 218 ? 11.633 56.095 39.324 1.00 26.38 218 VAL A C 1
ATOM 1486 O O . VAL A 1 218 ? 11.383 55.126 40.044 1.00 24.13 218 VAL A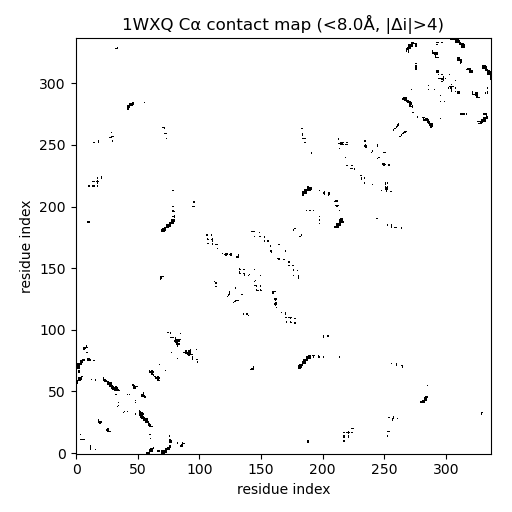 O 1
ATOM 1490 N N . ILE A 1 219 ? 10.865 56.470 38.314 1.00 25.53 219 ILE A N 1
ATOM 1491 C CA . ILE A 1 219 ? 9.656 55.757 37.998 1.00 25.90 219 ILE A CA 1
ATOM 1492 C C . ILE A 1 219 ? 9.831 54.768 36.843 1.00 23.48 219 ILE A C 1
ATOM 1493 O O . ILE A 1 219 ? 10.257 55.129 35.750 1.00 24.38 219 ILE A O 1
ATOM 1498 N N . ALA A 1 220 ? 9.513 53.512 37.104 1.00 23.76 220 ALA A N 1
ATOM 1499 C CA . ALA A 1 220 ? 9.605 52.494 36.076 1.00 23.60 220 ALA A CA 1
ATOM 1500 C C . ALA A 1 220 ? 8.198 52.287 35.533 1.00 24.12 220 ALA A C 1
ATOM 1501 O O . ALA A 1 220 ? 7.347 51.724 36.225 1.00 26.34 220 ALA A O 1
ATOM 1503 N N . ALA A 1 221 ? 7.944 52.778 34.317 1.00 24.02 221 ALA A N 1
ATOM 1504 C CA . ALA A 1 221 ? 6.634 52.619 33.687 1.00 24.32 221 ALA A CA 1
ATOM 1505 C C . ALA A 1 221 ? 6.680 51.207 33.110 1.00 25.63 221 ALA A C 1
ATOM 1506 O O . ALA A 1 221 ? 7.022 51.007 31.949 1.00 20.75 221 ALA A O 1
ATOM 1508 N N . ASN A 1 222 ? 6.333 50.232 33.946 1.00 27.29 222 ASN A N 1
ATOM 1509 C CA . ASN A 1 222 ? 6.407 48.828 33.568 1.00 27.77 222 ASN A CA 1
ATOM 1510 C C . ASN A 1 222 ? 5.267 48.304 32.705 1.00 26.65 222 ASN A C 1
ATOM 1511 O O . ASN A 1 222 ? 4.172 48.850 32.710 1.00 24.57 222 ASN A O 1
ATOM 1516 N N . LYS A 1 223 ? 5.550 47.220 31.987 1.00 28.35 223 LYS A N 1
ATOM 1517 C CA . LYS A 1 223 ? 4.604 46.586 31.073 1.00 28.22 223 LYS A CA 1
ATOM 1518 C C . LYS A 1 223 ? 4.483 47.459 29.832 1.00 26.95 223 LYS A C 1
ATOM 1519 O O . LYS A 1 223 ? 3.486 47.414 29.120 1.00 28.95 223 LYS A O 1
ATOM 1525 N N . ALA A 1 224 ? 5.518 48.257 29.588 1.00 27.68 224 ALA A N 1
ATOM 1526 C CA . ALA A 1 224 ? 5.563 49.163 28.446 1.00 27.01 224 ALA A CA 1
ATOM 1527 C C . ALA A 1 224 ? 5.276 48.446 27.127 1.00 28.08 224 ALA A C 1
ATOM 1528 O O . ALA A 1 224 ? 4.602 48.988 26.256 1.00 28.17 224 ALA A O 1
ATOM 1530 N N . ASP A 1 225 ? 5.803 47.233 26.989 1.00 29.51 225 ASP A N 1
ATOM 1531 C CA . ASP A 1 225 ? 5.604 46.414 25.797 1.00 30.67 225 ASP A CA 1
ATOM 1532 C C . ASP A 1 225 ? 4.118 46.254 25.466 1.00 29.84 225 ASP A C 1
ATOM 1533 O O . ASP A 1 225 ? 3.742 46.156 24.293 1.00 29.95 225 ASP A O 1
ATOM 1538 N N . ALA A 1 226 ? 3.275 46.216 26.496 1.00 29.24 226 ALA A N 1
ATOM 1539 C CA . ALA A 1 226 ? 1.840 46.071 26.278 1.00 28.28 226 ALA A CA 1
ATOM 1540 C C . ALA A 1 226 ? 1.161 47.438 26.162 1.00 28.20 226 ALA A C 1
ATOM 1541 O O . ALA A 1 226 ? -0.071 47.531 26.078 1.00 28.50 226 ALA A O 1
ATOM 1543 N N . ALA A 1 227 ? 1.959 48.500 26.147 1.00 27.12 227 ALA A N 1
ATOM 1544 C CA . ALA A 1 227 ? 1.397 49.843 26.056 1.00 25.00 227 ALA A CA 1
ATOM 1545 C C . ALA A 1 227 ? 1.825 50.538 24.781 1.00 23.20 227 ALA A C 1
ATOM 1546 O O . ALA A 1 227 ? 2.769 50.116 24.122 1.00 24.01 227 ALA A O 1
ATOM 1548 N N . SER A 1 228 ? 1.118 51.600 24.427 1.00 21.66 228 SER A N 1
ATOM 1549 C CA . SER A 1 228 ? 1.436 52.350 23.223 1.00 23.27 228 SER A CA 1
ATOM 1550 C C . SER A 1 228 ? 2.415 53.493 23.519 1.00 22.37 228 SER A C 1
ATOM 1551 O O . SER A 1 228 ? 2.454 54.007 24.635 1.00 18.51 228 SER A O 1
ATOM 1554 N N . ASP A 1 229 ? 3.184 53.879 22.503 1.00 23.53 229 ASP A N 1
ATOM 1555 C CA . ASP A 1 229 ? 4.141 54.974 22.603 1.00 25.07 229 ASP A CA 1
ATOM 1556 C C . ASP A 1 229 ? 3.466 56.236 23.140 1.00 26.53 229 ASP A C 1
ATOM 1557 O O . ASP A 1 229 ? 4.066 57.019 23.878 1.00 25.50 229 ASP A O 1
ATOM 1562 N N . GLU A 1 230 ? 2.210 56.423 22.749 1.00 27.81 230 GLU A N 1
ATOM 1563 C CA . GLU A 1 230 ? 1.394 57.553 23.175 1.00 30.01 230 GLU A CA 1
ATOM 1564 C C . GLU A 1 230 ? 1.160 57.535 24.686 1.00 29.87 230 GLU A C 1
ATOM 1565 O O . GLU A 1 230 ? 1.246 58.544 25.375 1.00 28.13 230 GLU A O 1
ATOM 1571 N N . GLN A 1 231 ? 0.812 56.338 25.191 1.00 30.98 231 GLN A N 1
ATOM 1572 C CA . GLN A 1 231 ? 0.590 56.188 26.623 1.00 31.04 231 GLN A CA 1
ATOM 1573 C C . GLN A 1 231 ? 1.868 56.458 27.418 1.00 30.60 231 GLN A C 1
ATOM 1574 O O . GLN A 1 231 ? 1.865 57.134 28.438 1.00 29.84 231 GLN A O 1
ATOM 1580 N N . ILE A 1 232 ? 2.968 55.857 26.928 1.00 31.02 232 ILE A N 1
ATOM 1581 C CA . ILE A 1 232 ? 4.245 56.010 27.617 1.00 29.53 232 ILE A CA 1
ATOM 1582 C C . ILE A 1 232 ? 4.723 57.464 27.610 1.00 30.61 232 ILE A C 1
ATOM 1583 O O . ILE A 1 232 ? 5.008 58.054 28.644 1.00 28.19 232 ILE A O 1
ATOM 1588 N N . LYS A 1 233 ? 4.818 58.025 26.402 1.00 31.98 233 LYS A N 1
ATOM 1589 C CA . LYS A 1 233 ? 5.281 59.398 26.193 1.00 33.17 233 LYS A CA 1
ATOM 1590 C C . LYS A 1 233 ? 4.458 60.390 27.001 1.00 34.04 233 LYS A C 1
ATOM 1591 O O . LYS A 1 233 ? 4.953 61.436 27.405 1.00 36.12 233 LYS A O 1
ATOM 1597 N N . ARG A 1 234 ? 3.203 60.058 27.256 1.00 33.69 234 ARG A N 1
ATOM 1598 C CA . ARG A 1 234 ? 2.339 60.988 27.965 1.00 32.91 234 ARG A CA 1
ATOM 1599 C C . ARG A 1 234 ? 2.711 61.062 29.444 1.00 31.55 234 ARG A C 1
ATOM 1600 O O . ARG A 1 234 ? 2.755 62.122 30.056 1.00 32.86 234 ARG A O 1
ATOM 1608 N N . LEU A 1 235 ? 2.942 59.869 30.024 1.00 29.49 235 LEU A N 1
ATOM 1609 C CA . LEU A 1 235 ? 3.309 59.811 31.432 1.00 29.66 235 LEU A CA 1
ATOM 1610 C C . LEU A 1 235 ? 4.719 60.355 31.664 1.00 28.69 235 LEU A C 1
ATOM 1611 O O . LEU A 1 235 ? 4.998 61.030 32.646 1.00 30.33 235 LEU A O 1
ATOM 1616 N N . VAL A 1 236 ? 5.630 60.025 30.727 1.00 28.77 236 VAL A N 1
ATOM 1617 C CA . VAL A 1 236 ? 6.974 60.594 30.825 1.00 27.33 236 VAL A CA 1
ATOM 1618 C C . VAL A 1 236 ? 6.931 62.125 30.851 1.00 28.32 236 VAL A C 1
ATOM 1619 O O . VAL A 1 236 ? 7.490 62.771 31.726 1.00 26.82 236 VAL A O 1
ATOM 1623 N N . ARG A 1 237 ? 6.224 62.701 29.889 1.00 28.76 237 ARG A N 1
ATOM 1624 C CA . ARG A 1 237 ? 6.089 64.153 29.803 1.00 29.60 237 ARG A CA 1
ATOM 1625 C C . ARG A 1 237 ? 5.503 64.795 31.047 1.00 28.25 237 ARG A C 1
ATOM 1626 O O . ARG A 1 237 ? 6.083 65.725 31.602 1.00 27.60 237 ARG A O 1
ATOM 1634 N N . GLU A 1 238 ? 4.347 64.301 31.468 1.00 29.78 238 GLU A N 1
ATOM 1635 C CA . GLU A 1 238 ? 3.655 64.841 32.627 1.00 32.62 238 GLU A CA 1
ATOM 1636 C C . GLU A 1 238 ? 4.550 64.815 33.868 1.00 35.28 238 GLU A C 1
ATOM 1637 O O . GLU A 1 238 ? 4.757 65.837 34.524 1.00 36.39 238 GLU A O 1
ATOM 1643 N N . GLU A 1 239 ? 5.104 63.647 34.168 1.00 36.96 239 GLU A N 1
ATOM 1644 C CA . GLU A 1 239 ? 5.952 63.485 35.335 1.00 39.00 239 GLU A CA 1
ATOM 1645 C C . GLU A 1 239 ? 7.349 64.101 35.278 1.00 39.14 239 GLU A C 1
ATOM 1646 O O . GLU A 1 239 ? 7.896 64.469 36.314 1.00 35.80 239 GLU A O 1
ATOM 1652 N N . GLU A 1 240 ? 7.941 64.223 34.094 1.00 42.23 240 GLU A N 1
ATOM 1653 C CA . GLU A 1 240 ? 9.276 64.801 34.039 1.00 45.71 240 GLU A CA 1
ATOM 1654 C C . GLU A 1 240 ? 9.215 66.299 34.324 1.00 47.31 240 GLU A C 1
ATOM 1655 O O . GLU A 1 240 ? 10.233 66.936 34.601 1.00 50.47 240 GLU A O 1
ATOM 1661 N N . LYS A 1 241 ? 8.015 66.864 34.272 1.00 46.25 241 LYS A N 1
ATOM 1662 C CA . LYS A 1 241 ? 7.863 68.273 34.590 1.00 46.93 241 LYS A CA 1
ATOM 1663 C C . LYS A 1 241 ? 7.806 68.397 36.112 1.00 47.90 241 LYS A C 1
ATOM 1664 O O . LYS A 1 241 ? 8.179 69.428 36.678 1.00 48.72 241 LYS A O 1
ATOM 1670 N N . ARG A 1 242 ? 7.347 67.331 36.769 1.00 47.02 242 ARG A N 1
ATOM 1671 C CA . ARG A 1 242 ? 7.226 67.302 38.228 1.00 45.13 242 ARG A CA 1
ATOM 1672 C C . ARG A 1 242 ? 8.498 66.885 38.953 1.00 44.24 242 ARG A C 1
ATOM 1673 O O . ARG A 1 242 ? 8.475 66.661 40.160 1.00 43.87 242 ARG A O 1
ATOM 1681 N N . GLY A 1 243 ? 9.605 66.773 38.227 1.00 43.47 243 GLY A N 1
ATOM 1682 C CA . GLY A 1 243 ? 10.854 66.387 38.860 1.00 43.84 243 GLY A CA 1
ATOM 1683 C C . GLY A 1 243 ? 11.074 64.887 38.976 1.00 42.90 243 GLY A C 1
ATOM 1684 O O . GLY A 1 243 ? 11.836 64.427 39.840 1.00 44.49 243 GLY A O 1
ATOM 1685 N N . TYR A 1 244 ? 10.415 64.124 38.106 1.00 41.12 244 TYR A N 1
ATOM 1686 C CA . TYR A 1 244 ? 10.542 62.669 38.099 1.00 41.29 244 TYR A CA 1
ATOM 1687 C C . TYR A 1 244 ? 11.104 62.133 36.794 1.00 39.79 244 TYR A C 1
ATOM 1688 O O . TYR A 1 244 ? 10.718 62.574 35.715 1.00 42.26 244 TYR A O 1
ATOM 1697 N N . ILE A 1 245 ? 12.018 61.178 36.905 1.00 35.68 245 ILE A N 1
ATOM 1698 C CA . ILE A 1 245 ? 12.597 60.525 35.742 1.00 30.51 245 ILE A CA 1
ATOM 1699 C C . ILE A 1 245 ? 11.747 59.283 35.456 1.00 26.57 245 ILE A C 1
ATOM 1700 O O . ILE A 1 245 ? 11.583 58.433 36.330 1.00 23.85 245 ILE A O 1
ATOM 1705 N N . VAL A 1 246 ? 11.206 59.169 34.247 1.00 25.52 246 VAL A N 1
ATOM 1706 C CA . VAL A 1 246 ? 10.380 58.006 33.914 1.00 25.84 246 VAL A CA 1
ATOM 1707 C C . VAL A 1 246 ? 10.887 57.199 32.742 1.00 24.39 246 VAL A C 1
ATOM 1708 O O . VAL A 1 246 ? 11.066 57.725 31.653 1.00 23.86 246 VAL A O 1
ATOM 1712 N N . ILE A 1 247 ? 11.065 55.905 32.955 1.00 24.37 247 ILE A N 1
ATOM 1713 C CA . ILE A 1 247 ? 11.571 55.037 31.906 1.00 25.98 247 ILE A CA 1
ATOM 1714 C C . ILE A 1 247 ? 10.676 53.814 31.632 1.00 25.11 247 ILE A C 1
ATOM 1715 O O . ILE A 1 247 ? 10.258 53.104 32.552 1.00 24.40 247 ILE A O 1
ATOM 1720 N N . PRO A 1 248 ? 10.323 53.589 30.354 1.00 26.46 248 PRO A N 1
ATOM 1721 C CA . PRO A 1 248 ? 9.478 52.434 30.015 1.00 25.65 248 PRO A CA 1
ATOM 1722 C C . PRO A 1 248 ? 10.231 51.177 30.412 1.00 25.58 248 PRO A C 1
ATOM 1723 O O . PRO A 1 248 ? 11.465 51.170 30.444 1.00 26.80 248 PRO A O 1
ATOM 1727 N N . THR A 1 249 ? 9.504 50.106 30.699 1.00 27.13 249 THR A N 1
ATOM 1728 C CA . THR A 1 249 ? 10.152 48.902 31.176 1.00 27.23 249 THR A CA 1
ATOM 1729 C C . THR A 1 249 ? 9.301 47.632 31.043 1.00 29.33 249 THR A C 1
ATOM 1730 O O . THR A 1 249 ? 8.066 47.683 31.148 1.00 30.08 249 THR A O 1
ATOM 1734 N N . SER A 1 250 ? 9.974 46.501 30.814 1.00 27.90 250 SER A N 1
ATOM 1735 C CA . SER A 1 250 ? 9.314 45.208 30.690 1.00 28.65 250 SER A CA 1
ATOM 1736 C C . SER A 1 250 ? 10.028 44.225 31.610 1.00 30.42 250 SER A C 1
ATOM 1737 O O . SER A 1 250 ? 10.948 43.497 31.199 1.00 30.70 250 SER A O 1
ATOM 1740 N N . ALA A 1 251 ? 9.585 44.206 32.863 1.00 30.26 251 ALA A N 1
ATOM 1741 C CA . ALA A 1 251 ? 10.186 43.356 33.871 1.00 29.42 251 ALA A CA 1
ATOM 1742 C C . ALA A 1 251 ? 10.148 41.869 33.542 1.00 28.63 251 ALA A C 1
ATOM 1743 O O . ALA A 1 251 ? 11.188 41.202 33.586 1.00 31.43 251 ALA A O 1
ATOM 1745 N N . ALA A 1 252 ? 8.964 41.349 33.222 1.00 27.27 252 ALA A N 1
ATOM 1746 C CA . ALA A 1 252 ? 8.820 39.927 32.912 1.00 28.64 252 ALA A CA 1
ATOM 1747 C C . ALA A 1 252 ? 9.839 39.506 31.865 1.00 29.70 252 ALA A C 1
ATOM 1748 O O . ALA A 1 252 ? 10.403 38.418 31.945 1.00 31.66 252 ALA A O 1
ATOM 1750 N N . ALA A 1 253 ? 10.085 40.378 30.895 1.00 31.18 253 ALA A N 1
ATOM 1751 C CA . ALA A 1 253 ? 11.075 40.160 29.842 1.00 31.54 253 ALA A CA 1
ATOM 1752 C C . ALA A 1 253 ? 12.513 39.967 30.352 1.00 31.14 253 ALA A C 1
ATOM 1753 O O . ALA A 1 253 ? 13.165 38.984 30.050 1.00 31.22 253 ALA A O 1
ATOM 1755 N N . GLU A 1 254 ? 13.031 40.956 31.103 1.00 32.21 254 GLU A N 1
ATOM 1756 C CA . GLU A 1 254 ? 14.432 40.794 31.473 1.00 34.33 254 GLU A CA 1
ATOM 1757 C C . GLU A 1 254 ? 14.623 39.618 32.430 1.00 34.52 254 GLU A C 1
ATOM 1758 O O . GLU A 1 254 ? 15.693 39.036 32.550 1.00 35.17 254 GLU A O 1
ATOM 1764 N N . LEU A 1 255 ? 13.538 39.301 33.160 1.00 32.23 255 LEU A N 1
ATOM 1765 C CA . LEU A 1 255 ? 13.615 38.174 34.071 1.00 32.70 255 LEU A CA 1
ATOM 1766 C C . LEU A 1 255 ? 13.842 36.893 33.281 1.00 33.76 255 LEU A C 1
ATOM 1767 O O . LEU A 1 255 ? 14.583 35.998 33.666 1.00 31.61 255 LEU A O 1
ATOM 1772 N N . THR A 1 256 ? 13.128 36.819 32.147 1.00 35.17 256 THR A N 1
ATOM 1773 C CA . THR A 1 256 ? 13.302 35.689 31.253 1.00 36.10 256 THR A CA 1
ATOM 1774 C C . THR A 1 256 ? 14.758 35.577 30.790 1.00 38.99 256 THR A C 1
ATOM 1775 O O . THR A 1 256 ? 15.483 34.654 31.141 1.00 41.06 256 THR A O 1
ATOM 1779 N N . LEU A 1 257 ? 15.163 36.549 29.949 1.00 40.05 257 LEU A N 1
ATOM 1780 C CA . LEU A 1 257 ? 16.516 36.531 29.402 1.00 41.59 257 LEU A CA 1
ATOM 1781 C C . LEU A 1 257 ? 17.583 36.584 30.498 1.00 41.83 257 LEU A C 1
ATOM 1782 O O . LEU A 1 257 ? 18.760 36.342 30.274 1.00 40.72 257 LEU A O 1
ATOM 1787 N N . ARG A 1 258 ? 17.143 36.963 31.710 1.00 43.71 258 ARG A N 1
ATOM 1788 C CA . ARG A 1 258 ? 18.050 36.859 32.844 1.00 44.20 258 ARG A CA 1
ATOM 1789 C C . ARG A 1 258 ? 18.142 35.404 33.313 1.00 44.41 258 ARG A C 1
ATOM 1790 O O . ARG A 1 258 ? 19.207 34.805 33.387 1.00 42.62 258 ARG A O 1
ATOM 1798 N N . LYS A 1 259 ? 16.979 34.816 33.599 1.00 45.31 259 LYS A N 1
ATOM 1799 C CA . LYS A 1 259 ? 16.662 33.418 33.851 1.00 46.21 259 LYS A CA 1
ATOM 1800 C C . LYS A 1 259 ? 16.856 32.630 32.585 1.00 48.26 259 LYS A C 1
ATOM 1801 O O . LYS A 1 259 ? 16.242 31.595 32.327 1.00 48.22 259 LYS A O 1
ATOM 1807 N N . ALA A 1 260 ? 17.701 33.200 31.740 1.00 51.22 260 ALA A N 1
ATOM 1808 C CA . ALA A 1 260 ? 18.438 32.351 30.811 1.00 51.90 260 ALA A CA 1
ATOM 1809 C C . ALA A 1 260 ? 19.908 32.218 31.215 1.00 52.99 260 ALA A C 1
ATOM 1810 O O . ALA A 1 260 ? 20.794 32.877 30.686 1.00 53.54 260 ALA A O 1
ATOM 1812 N N . ALA A 1 261 ? 20.147 31.355 32.220 1.00 53.49 261 ALA A N 1
ATOM 1813 C CA . ALA A 1 261 ? 21.495 30.978 32.546 1.00 54.53 261 ALA A CA 1
ATOM 1814 C C . ALA A 1 261 ? 21.581 29.487 32.376 1.00 55.45 261 ALA A C 1
ATOM 1815 O O . ALA A 1 261 ? 21.557 28.717 33.364 1.00 55.19 261 ALA A O 1
ATOM 1817 N N . LYS A 1 262 ? 21.330 29.176 31.079 1.00 56.28 262 LYS A N 1
ATOM 1818 C CA . LYS A 1 262 ? 21.976 28.117 30.295 1.00 56.69 262 LYS A CA 1
ATOM 1819 C C . LYS A 1 262 ? 21.726 28.407 28.776 1.00 56.66 262 LYS A C 1
ATOM 1820 O O . LYS A 1 262 ? 22.653 28.537 27.987 1.00 56.01 262 LYS A O 1
ATOM 1826 N N . ALA A 1 263 ? 20.435 28.443 28.382 1.00 57.14 263 ALA A N 1
ATOM 1827 C CA . ALA A 1 263 ? 20.099 28.457 26.952 1.00 58.46 263 ALA A CA 1
ATOM 1828 C C . ALA A 1 263 ? 20.585 29.716 26.221 1.00 59.24 263 ALA A C 1
ATOM 1829 O O . ALA A 1 263 ? 20.198 30.000 25.094 1.00 58.95 263 ALA A O 1
ATOM 1831 N N . GLY A 1 264 ? 21.455 30.611 26.773 1.00 59.88 264 GLY A N 1
ATOM 1832 C CA . GLY A 1 264 ? 21.869 31.728 25.868 1.00 61.09 264 GLY A CA 1
ATOM 1833 C C . GLY A 1 264 ? 22.415 33.006 26.543 1.00 62.21 264 GLY A C 1
ATOM 1834 O O . GLY A 1 264 ? 22.320 33.181 27.752 1.00 63.12 264 GLY A O 1
ATOM 1835 N N . PHE A 1 265 ? 23.038 33.922 25.725 1.00 63.64 265 PHE A N 1
ATOM 1836 C CA . PHE A 1 265 ? 23.971 35.001 26.053 1.00 65.45 265 PHE A CA 1
ATOM 1837 C C . PHE A 1 265 ? 23.288 36.378 26.178 1.00 65.59 265 PHE A C 1
ATOM 1838 O O . PHE A 1 265 ? 22.957 37.032 25.195 1.00 64.99 265 PHE A O 1
ATOM 1846 N N . ILE A 1 266 ? 23.059 36.795 27.448 1.00 66.89 266 ILE A N 1
ATOM 1847 C CA . ILE A 1 266 ? 22.562 38.153 27.745 1.00 68.86 266 ILE A CA 1
ATOM 1848 C C . ILE A 1 266 ? 23.454 38.918 28.750 1.00 68.98 266 ILE A C 1
ATOM 1849 O O . ILE A 1 266 ? 24.329 38.347 29.394 1.00 69.93 266 ILE A O 1
ATOM 1854 N N . GLU A 1 267 ? 23.229 40.263 28.868 1.00 69.79 267 GLU A N 1
ATOM 1855 C CA . GLU A 1 267 ? 24.243 41.067 29.572 1.00 69.56 267 GLU A CA 1
ATOM 1856 C C . GLU A 1 267 ? 23.852 41.809 30.878 1.00 69.33 267 GLU A C 1
ATOM 1857 O O . GLU A 1 267 ? 24.427 41.553 31.935 1.00 69.72 267 GLU A O 1
ATOM 1863 N N . TYR A 1 268 ? 22.885 42.768 30.850 1.00 69.48 268 TYR A N 1
ATOM 1864 C CA . TYR A 1 268 ? 21.893 42.844 29.773 1.00 69.21 268 TYR A CA 1
ATOM 1865 C C . TYR A 1 268 ? 21.710 44.272 29.233 1.00 68.95 268 TYR A C 1
ATOM 1866 O O . TYR A 1 268 ? 21.617 45.239 29.978 1.00 68.73 268 TYR A O 1
ATOM 1875 N N . ILE A 1 269 ? 21.651 44.357 27.892 1.00 66.82 269 ILE A N 1
ATOM 1876 C CA . ILE A 1 269 ? 21.169 45.577 27.243 1.00 63.28 269 ILE A CA 1
ATOM 1877 C C . ILE A 1 269 ? 20.809 45.273 25.802 1.00 61.85 269 ILE A C 1
ATOM 1878 O O . ILE A 1 269 ? 19.672 44.934 25.491 1.00 60.40 269 ILE A O 1
ATOM 1883 N N . PRO A 1 270 ? 21.787 45.318 24.863 1.00 60.72 270 PRO A N 1
ATOM 1884 C CA . PRO A 1 270 ? 21.501 45.215 23.436 1.00 59.98 270 PRO A CA 1
ATOM 1885 C C . PRO A 1 270 ? 20.695 43.962 23.081 1.00 59.87 270 PRO A C 1
ATOM 1886 O O . PRO A 1 270 ? 19.849 43.961 22.192 1.00 56.89 270 PRO A O 1
ATOM 1890 N N . ALA A 1 288 ? 12.891 28.854 22.188 1.00 62.91 288 ALA A N 1
ATOM 1891 C CA . ALA A 1 288 ? 13.541 29.765 21.252 1.00 61.44 288 ALA A CA 1
ATOM 1892 C C . ALA A 1 288 ? 12.587 30.868 20.795 1.00 60.97 288 ALA A C 1
ATOM 1893 O O . ALA A 1 288 ? 12.988 31.917 20.303 1.00 60.67 288 ALA A O 1
ATOM 1895 N N . LEU A 1 289 ? 11.281 30.588 20.937 1.00 60.36 289 LEU A N 1
ATOM 1896 C CA . LEU A 1 289 ? 10.302 31.593 20.551 1.00 58.92 289 LEU A CA 1
ATOM 1897 C C . LEU A 1 289 ? 10.180 32.711 21.592 1.00 58.77 289 LEU A C 1
ATOM 1898 O O . LEU A 1 289 ? 9.103 33.080 22.035 1.00 58.87 289 LEU A O 1
ATOM 1911 N N . VAL A 1 291 ? 12.057 35.282 20.606 1.00 53.86 291 VAL A N 1
ATOM 1912 C CA . VAL A 1 291 ? 12.513 36.286 19.647 1.00 50.55 291 VAL A CA 1
ATOM 1913 C C . VAL A 1 291 ? 11.537 37.465 19.587 1.00 47.96 291 VAL A C 1
ATOM 1914 O O . VAL A 1 291 ? 11.790 38.502 18.991 1.00 47.82 291 VAL A O 1
ATOM 1918 N N . ILE A 1 292 ? 10.393 37.268 20.239 1.00 44.49 292 ILE A N 1
ATOM 1919 C CA . ILE A 1 292 ? 9.371 38.292 20.343 1.00 41.27 292 ILE A CA 1
ATOM 1920 C C . ILE A 1 292 ? 9.927 39.398 21.235 1.00 38.78 292 ILE A C 1
ATOM 1921 O O . ILE A 1 292 ? 9.801 40.574 20.923 1.00 39.89 292 ILE A O 1
ATOM 1926 N N . LYS A 1 293 ? 10.553 39.019 22.340 1.00 35.45 293 LYS A N 1
ATOM 1927 C CA . LYS A 1 293 ? 11.138 40.008 23.223 1.00 33.97 293 LYS A CA 1
ATOM 1928 C C . LYS A 1 293 ? 12.218 40.734 22.433 1.00 32.64 293 LYS A C 1
ATOM 1929 O O . LYS A 1 293 ? 12.444 41.926 22.624 1.00 31.34 293 LYS A O 1
ATOM 1935 N N . GLU A 1 294 ? 12.888 40.004 21.545 1.00 32.52 294 GLU A N 1
ATOM 1936 C CA . GLU A 1 294 ? 13.920 40.592 20.708 1.00 32.46 294 GLU A CA 1
ATOM 1937 C C . GLU A 1 294 ? 13.227 41.632 19.855 1.00 33.17 294 GLU A C 1
ATOM 1938 O O . GLU A 1 294 ? 13.743 42.726 19.651 1.00 35.84 294 GLU A O 1
ATOM 1944 N N . LYS A 1 295 ? 12.039 41.283 19.375 1.00 32.82 295 LYS A N 1
ATOM 1945 C CA . LYS A 1 295 ? 11.253 42.174 18.531 1.00 34.25 295 LYS A CA 1
ATOM 1946 C C . LYS A 1 295 ? 10.474 43.212 19.335 1.00 34.02 295 LYS A C 1
ATOM 1947 O O . LYS A 1 295 ? 10.781 44.397 19.295 1.00 35.50 295 LYS A O 1
ATOM 1953 N N . VAL A 1 296 ? 9.459 42.765 20.060 1.00 34.41 296 VAL A N 1
ATOM 1954 C CA . VAL A 1 296 ? 8.609 43.684 20.819 1.00 35.78 296 VAL A CA 1
ATOM 1955 C C . VAL A 1 296 ? 9.396 44.433 21.904 1.00 35.12 296 VAL A C 1
ATOM 1956 O O . VAL A 1 296 ? 8.872 45.254 22.648 1.00 31.90 296 VAL A O 1
ATOM 1960 N N . LEU A 1 297 ? 10.694 44.070 22.009 1.00 35.88 297 LEU A N 1
ATOM 1961 C CA . LEU A 1 297 ? 11.599 44.861 22.831 1.00 37.03 297 LEU A CA 1
ATOM 1962 C C . LEU A 1 297 ? 12.867 45.197 22.048 1.00 39.35 297 LEU A C 1
ATOM 1963 O O . LEU A 1 297 ? 13.983 45.235 22.554 1.00 38.05 297 LEU A O 1
ATOM 1968 N N . ASP A 1 298 ? 12.633 45.361 20.737 1.00 41.38 298 ASP A N 1
ATOM 1969 C CA . ASP A 1 298 ? 13.615 45.969 19.860 1.00 39.18 298 ASP A CA 1
ATOM 1970 C C . ASP A 1 298 ? 13.253 47.441 19.633 1.00 38.00 298 ASP A C 1
ATOM 1971 O O . ASP A 1 298 ? 13.935 48.155 18.912 1.00 37.00 298 ASP A O 1
ATOM 1976 N N . ARG A 1 299 ? 12.076 47.690 20.232 1.00 35.57 299 ARG A N 1
ATOM 1977 C CA . ARG A 1 299 ? 11.358 48.936 20.110 1.00 32.84 299 ARG A CA 1
ATOM 1978 C C . ARG A 1 299 ? 11.898 49.934 21.135 1.00 32.46 299 ARG A C 1
ATOM 1979 O O . ARG A 1 299 ? 11.927 51.144 20.939 1.00 33.80 299 ARG A O 1
ATOM 1987 N N . PHE A 1 300 ? 12.378 49.475 22.295 1.00 31.12 300 PHE A N 1
ATOM 1988 C CA . PHE A 1 300 ? 12.932 50.376 23.314 1.00 29.86 300 PHE A CA 1
ATOM 1989 C C . PHE A 1 300 ? 14.465 50.371 23.402 1.00 30.13 300 PHE A C 1
ATOM 1990 O O . PHE A 1 300 ? 15.054 51.265 24.010 1.00 31.07 300 PHE A O 1
ATOM 1998 N N . GLY A 1 301 ? 15.104 49.359 22.816 1.00 29.59 301 GLY A N 1
ATOM 1999 C CA . GLY A 1 301 ? 16.554 49.267 22.873 1.00 28.29 301 GLY A CA 1
ATOM 2000 C C . GLY A 1 301 ? 17.057 48.412 24.035 1.00 28.92 301 GLY A C 1
ATOM 2001 O O . GLY A 1 301 ? 18.262 48.198 24.183 1.00 27.08 301 GLY A O 1
ATOM 2002 N N . SER A 1 302 ? 16.133 47.929 24.866 1.00 29.25 302 SER A N 1
ATOM 2003 C CA . SER A 1 302 ? 16.457 47.098 26.000 1.00 29.70 302 SER A CA 1
ATOM 2004 C C . SER A 1 302 ? 15.201 46.841 26.806 1.00 29.25 302 SER A C 1
ATOM 2005 O O . SER A 1 302 ? 14.101 47.221 26.427 1.00 29.26 302 SER A O 1
ATOM 2008 N N . THR A 1 303 ? 15.342 46.185 27.954 1.00 28.14 303 THR A N 1
ATOM 2009 C CA . THR A 1 303 ? 14.198 45.896 28.802 1.00 27.38 303 THR A CA 1
ATOM 2010 C C . THR A 1 303 ? 13.883 47.071 29.720 1.00 29.10 303 THR A C 1
ATOM 2011 O O . THR A 1 303 ? 12.880 47.057 30.431 1.00 29.29 303 THR A O 1
ATOM 2015 N N . GLY A 1 304 ? 14.742 48.086 29.693 1.00 29.30 304 GLY A N 1
ATOM 2016 C CA . GLY A 1 304 ? 14.515 49.270 30.493 1.00 28.44 304 GLY A CA 1
ATOM 2017 C C . GLY A 1 304 ? 14.910 49.141 31.946 1.00 28.37 304 GLY A C 1
ATOM 2018 O O . GLY A 1 304 ? 15.178 50.146 32.618 1.00 27.97 304 GLY A O 1
ATOM 2019 N N . VAL A 1 305 ? 14.951 47.909 32.440 1.00 28.38 305 VAL A N 1
ATOM 2020 C CA . VAL A 1 305 ? 15.310 47.680 33.832 1.00 27.77 305 VAL A CA 1
ATOM 2021 C C . VAL A 1 305 ? 16.693 48.209 34.149 1.00 28.79 305 VAL A C 1
ATOM 2022 O O . VAL A 1 305 ? 16.871 48.996 35.082 1.00 30.41 305 VAL A O 1
ATOM 2026 N N . GLN A 1 306 ? 17.676 47.805 33.359 1.00 29.96 306 GLN A N 1
ATOM 2027 C CA . GLN A 1 306 ? 19.044 48.246 33.603 1.00 30.69 306 GLN A CA 1
ATOM 2028 C C . GLN A 1 306 ? 19.190 49.763 33.561 1.00 32.57 306 GLN A C 1
ATOM 2029 O O . GLN A 1 306 ? 19.978 50.341 34.319 1.00 33.52 306 GLN A O 1
ATOM 2035 N N . GLU A 1 307 ? 18.436 50.390 32.662 1.00 32.01 307 GLU A N 1
ATOM 2036 C CA . GLU A 1 307 ? 18.447 51.843 32.476 1.00 33.11 307 GLU A CA 1
ATOM 2037 C C . GLU A 1 307 ? 17.992 52.542 33.765 1.00 32.18 307 GLU A C 1
ATOM 2038 O O . GLU A 1 307 ? 18.612 53.501 34.232 1.00 30.60 307 GLU A O 1
ATOM 2044 N N . VAL A 1 308 ? 16.900 52.051 34.338 1.00 31.09 308 VAL A N 1
ATOM 2045 C CA . VAL A 1 308 ? 16.385 52.626 35.561 1.00 30.96 308 VAL A CA 1
ATOM 2046 C C . VAL A 1 308 ? 17.440 52.602 36.672 1.00 30.35 308 VAL A C 1
ATOM 2047 O O . VAL A 1 308 ? 17.669 53.618 37.333 1.00 31.19 308 VAL A O 1
ATOM 2051 N N . ILE A 1 309 ? 18.091 51.454 36.863 1.00 29.47 309 ILE A N 1
ATOM 2052 C CA . ILE A 1 309 ? 19.106 51.325 37.909 1.00 28.12 309 ILE A CA 1
ATOM 2053 C C . ILE A 1 309 ? 20.311 52.241 37.683 1.00 28.51 309 ILE A C 1
ATOM 2054 O O . ILE A 1 309 ? 20.859 52.800 38.640 1.00 27.39 309 ILE A O 1
ATOM 2059 N N . ASN A 1 310 ? 20.714 52.418 36.427 1.00 26.96 310 ASN A N 1
ATOM 2060 C CA . 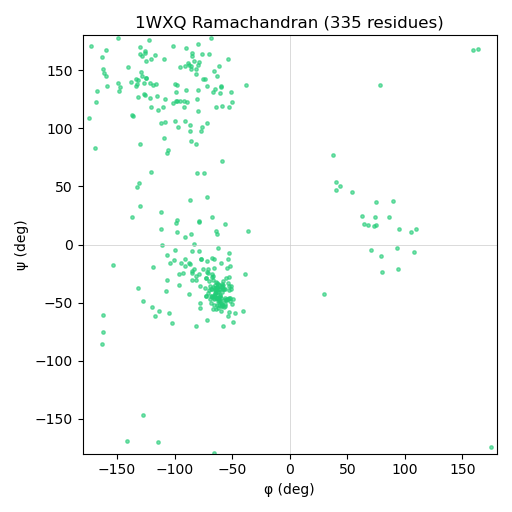ASN A 1 310 ? 21.831 53.308 36.145 1.00 25.67 310 ASN A CA 1
ATOM 2061 C C . ASN A 1 310 ? 21.403 54.761 36.430 1.00 27.64 310 ASN A C 1
ATOM 2062 O O . ASN A 1 310 ? 22.205 55.566 36.920 1.00 28.96 310 ASN A O 1
ATOM 2067 N N . ARG A 1 311 ? 20.145 55.103 36.143 1.00 27.92 311 ARG A N 1
ATOM 2068 C CA . ARG A 1 311 ? 19.689 56.475 36.370 1.00 28.11 311 ARG A CA 1
ATOM 2069 C C . ARG A 1 311 ? 19.596 56.772 37.848 1.00 26.18 311 ARG A C 1
ATOM 2070 O O . ARG A 1 311 ? 19.814 57.911 38.268 1.00 25.53 311 ARG A O 1
ATOM 2078 N N . VAL A 1 312 ? 19.284 55.754 38.646 1.00 23.17 312 VAL A N 1
ATOM 2079 C CA . VAL A 1 312 ? 19.209 55.961 40.093 1.00 24.06 312 VAL A CA 1
ATOM 2080 C C . VAL A 1 312 ? 20.608 56.233 40.680 1.00 22.80 312 VAL A C 1
ATOM 2081 O O . VAL A 1 312 ? 20.819 57.203 41.404 1.00 21.80 312 VAL A O 1
ATOM 2085 N N . VAL A 1 313 ? 21.550 55.364 40.337 1.00 24.82 313 VAL A N 1
ATOM 2086 C CA . VAL A 1 313 ? 22.930 55.431 40.812 1.00 26.96 313 VAL A CA 1
ATOM 2087 C C . VAL A 1 313 ? 23.747 56.630 40.334 1.00 27.13 313 VAL A C 1
ATOM 2088 O O . VAL A 1 313 ? 24.301 57.382 41.148 1.00 25.51 313 VAL A O 1
ATOM 2092 N N . PHE A 1 314 ? 23.817 56.786 39.013 1.00 29.57 314 PHE A N 1
ATOM 2093 C CA . PHE A 1 314 ? 24.587 57.844 38.362 1.00 31.88 314 PHE A CA 1
ATOM 2094 C C . PHE A 1 314 ? 23.925 59.222 38.269 1.00 34.55 314 PHE A C 1
ATOM 2095 O O . PHE A 1 314 ? 24.602 60.244 38.261 1.00 37.46 314 PHE A O 1
ATOM 2103 N N . ASP A 1 315 ? 22.603 59.253 38.182 1.00 37.34 315 ASP A N 1
ATOM 2104 C CA . ASP A 1 315 ? 21.897 60.516 38.049 1.00 37.06 315 ASP A CA 1
ATOM 2105 C C . ASP A 1 315 ? 21.250 61.002 39.330 1.00 34.44 315 ASP A C 1
ATOM 2106 O O . ASP A 1 315 ? 21.655 62.028 39.877 1.00 33.24 315 ASP A O 1
ATOM 2111 N N . LEU A 1 316 ? 20.232 60.287 39.800 1.00 33.40 316 LEU A N 1
ATOM 2112 C CA . LEU A 1 316 ? 19.551 60.686 41.028 1.00 31.89 316 LEU A CA 1
ATOM 2113 C C . LEU A 1 316 ? 20.573 60.957 42.116 1.00 31.31 316 LEU A C 1
ATOM 2114 O O . LEU A 1 316 ? 20.744 62.074 42.562 1.00 32.95 316 LEU A O 1
ATOM 2119 N N . LEU A 1 317 ? 21.256 59.904 42.535 1.00 32.04 317 LEU A N 1
ATOM 2120 C CA . LEU A 1 317 ? 22.241 60.021 43.595 1.00 31.21 317 LEU A CA 1
ATOM 2121 C C . LEU A 1 317 ? 23.550 60.634 43.127 1.00 30.74 317 LEU A C 1
ATOM 2122 O O . LEU A 1 317 ? 24.386 61.002 43.943 1.00 33.06 317 LEU A O 1
ATOM 2127 N N . LYS A 1 318 ? 23.720 60.746 41.814 1.00 32.32 318 LYS A N 1
ATOM 2128 C CA . LYS A 1 318 ? 24.919 61.327 41.228 1.00 33.09 318 LYS A CA 1
ATOM 2129 C C . LYS A 1 318 ? 26.223 60.682 41.697 1.00 32.52 318 LYS A C 1
ATOM 2130 O O . LYS A 1 318 ? 27.190 61.367 42.041 1.00 32.79 318 LYS A O 1
ATOM 2136 N N . LEU A 1 319 ? 26.248 59.356 41.722 1.00 30.86 319 LEU A N 1
ATOM 2137 C CA . LEU A 1 319 ? 27.445 58.639 42.123 1.00 29.04 319 LEU A CA 1
ATOM 2138 C C . LEU A 1 319 ? 28.333 58.480 40.889 1.00 28.93 319 LEU A C 1
ATOM 2139 O O . LEU A 1 319 ? 27.844 58.470 39.760 1.00 29.41 319 LEU A O 1
ATOM 2144 N N . ILE A 1 320 ? 29.641 58.406 41.103 1.00 28.82 320 ILE A N 1
ATOM 2145 C CA . ILE A 1 320 ? 30.589 58.225 40.007 1.00 26.78 320 ILE A CA 1
ATOM 2146 C C . ILE A 1 320 ? 31.552 57.140 40.445 1.00 26.36 320 ILE A C 1
ATOM 2147 O O . ILE A 1 320 ? 31.909 57.068 41.615 1.00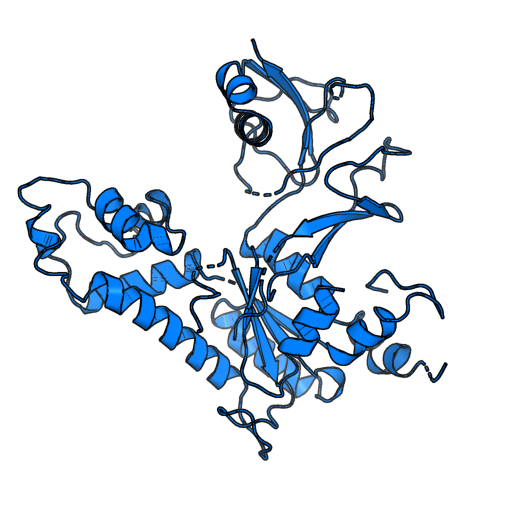 25.18 320 ILE A O 1
ATOM 2152 N N . PRO A 1 321 ? 31.975 56.270 39.520 1.00 26.59 321 PRO A N 1
ATOM 2153 C CA . PRO A 1 321 ? 32.914 55.194 39.878 1.00 25.88 321 PRO A CA 1
ATOM 2154 C C . PRO A 1 321 ? 34.342 55.758 40.051 1.00 26.85 321 PRO A C 1
ATOM 2155 O O . PRO A 1 321 ? 34.756 56.651 39.318 1.00 28.94 321 PRO A O 1
ATOM 2159 N N . VAL A 1 322 ? 35.083 55.234 41.022 1.00 26.68 322 VAL A N 1
ATOM 2160 C CA . VAL A 1 322 ? 36.443 55.690 41.295 1.00 27.60 322 VAL A CA 1
ATOM 2161 C C . VAL A 1 322 ? 37.282 54.514 41.803 1.00 28.09 322 VAL A C 1
ATOM 2162 O O . VAL A 1 322 ? 36.831 53.742 42.643 1.00 28.80 322 VAL A O 1
ATOM 2166 N N . TYR A 1 323 ? 38.503 54.384 41.297 1.00 28.51 323 TYR A N 1
ATOM 2167 C CA . TYR A 1 323 ? 39.379 53.269 41.677 1.00 30.21 323 TYR A CA 1
ATOM 2168 C C . TYR A 1 323 ? 40.700 53.665 42.317 1.00 30.10 323 TYR A C 1
ATOM 2169 O O . TYR A 1 323 ? 41.522 54.321 41.682 1.00 27.47 323 TYR A O 1
ATOM 2178 N N . PRO A 1 324 ? 40.925 53.255 43.579 1.00 32.96 324 PRO A N 1
ATOM 2179 C CA . PRO A 1 324 ? 42.158 53.558 44.312 1.00 33.70 324 PRO A CA 1
ATOM 2180 C C . PRO A 1 324 ? 43.201 52.473 44.086 1.00 35.79 324 PRO A C 1
ATOM 2181 O O . PRO A 1 324 ? 42.907 51.278 44.192 1.00 35.16 324 PRO A O 1
ATOM 2185 N N . VAL A 1 325 ? 44.420 52.903 43.786 1.00 38.57 325 VAL A N 1
ATOM 2186 C CA . VAL A 1 325 ? 45.528 51.992 43.543 1.00 40.76 325 VAL A CA 1
ATOM 2187 C C . VAL A 1 325 ? 46.684 52.260 44.502 1.00 44.35 325 VAL A C 1
ATOM 2188 O O . VAL A 1 325 ? 46.648 53.209 45.294 1.00 43.92 325 VAL A O 1
ATOM 2192 N N . HIS A 1 326 ? 47.711 51.417 44.412 1.00 47.34 326 HIS A N 1
ATOM 2193 C CA . HIS A 1 326 ? 48.899 51.540 45.247 1.00 50.47 326 HIS A CA 1
ATOM 2194 C C . HIS A 1 326 ? 49.996 52.069 44.321 1.00 50.74 326 HIS A C 1
ATOM 2195 O O . HIS A 1 326 ? 50.881 52.813 44.725 1.00 51.46 326 HIS A O 1
ATOM 2202 N N . ASP A 1 327 ? 49.848 51.667 43.047 1.00 51.64 327 ASP A N 1
ATOM 2203 C CA . ASP A 1 327 ? 50.860 52.073 42.091 1.00 52.31 327 ASP A CA 1
ATOM 2204 C C . ASP A 1 327 ? 50.248 52.540 40.747 1.00 52.34 327 ASP A C 1
ATOM 2205 O O . ASP A 1 327 ? 49.659 51.742 40.019 1.00 52.50 327 ASP A O 1
ATOM 2210 N N . GLU A 1 328 ? 50.364 53.832 40.460 1.00 53.63 328 GLU A N 1
ATOM 2211 C CA . GLU A 1 328 ? 49.802 54.403 39.244 1.00 54.71 328 GLU A CA 1
ATOM 2212 C C . GLU A 1 328 ? 50.627 53.939 38.056 1.00 55.49 328 GLU A C 1
ATOM 2213 O O . GLU A 1 328 ? 51.119 52.810 38.045 1.00 57.21 328 GLU A O 1
ATOM 2219 N N . GLN A 1 334 ? 47.869 46.803 46.684 1.00 61.79 334 GLN A N 1
ATOM 2220 C CA . GLN A 1 334 ? 48.682 46.513 47.858 1.00 60.74 334 GLN A CA 1
ATOM 2221 C C . GLN A 1 334 ? 49.333 45.133 47.757 1.00 60.92 334 GLN A C 1
ATOM 2222 O O . GLN A 1 334 ? 50.545 44.976 47.821 1.00 61.89 334 GLN A O 1
ATOM 2228 N N . PHE A 1 335 ? 48.472 44.107 47.620 1.00 59.02 335 PHE A N 1
ATOM 2229 C CA . PHE A 1 335 ? 48.807 42.688 47.508 1.00 57.90 335 PHE A CA 1
ATOM 2230 C C . PHE A 1 335 ? 49.178 42.268 46.078 1.00 57.21 335 PHE A C 1
ATOM 2231 O O . PHE A 1 335 ? 49.445 41.110 45.789 1.00 57.13 335 PHE A O 1
ATOM 2239 N N . GLY A 1 336 ? 49.143 43.248 45.154 1.00 56.83 336 GLY A N 1
ATOM 2240 C CA . GLY A 1 336 ? 49.743 43.006 43.844 1.00 54.68 336 GLY A CA 1
ATOM 2241 C C . GLY A 1 336 ? 48.720 42.770 42.730 1.00 53.80 336 GLY A C 1
ATOM 2242 O O . GLY A 1 336 ? 49.050 42.339 41.633 1.00 53.45 336 GLY A O 1
ATOM 2243 N N . ASN A 1 337 ? 47.438 43.030 43.041 1.00 52.15 337 ASN A N 1
ATOM 2244 C CA . ASN A 1 337 ? 46.424 42.930 41.995 1.00 51.21 337 ASN A CA 1
ATOM 2245 C C . ASN A 1 337 ? 46.150 44.300 41.372 1.00 49.91 337 ASN A C 1
ATOM 2246 O O . ASN A 1 337 ? 46.345 45.337 41.986 1.00 49.81 337 ASN A O 1
ATOM 2251 N N . VAL A 1 338 ? 45.716 44.289 40.095 1.00 47.30 338 VAL A N 1
ATOM 2252 C CA . VAL A 1 338 ? 45.489 45.557 39.405 1.00 45.32 338 VAL A CA 1
ATOM 2253 C C . VAL A 1 338 ? 44.013 45.967 39.430 1.00 43.62 338 VAL A C 1
ATOM 2254 O O . VAL A 1 338 ? 43.116 45.159 39.232 1.00 41.86 338 VAL A O 1
ATOM 2258 N N . LEU A 1 339 ? 43.788 47.260 39.691 1.00 40.84 339 LEU A N 1
ATOM 2259 C CA . LEU A 1 339 ? 42.447 47.847 39.813 1.00 38.47 339 LEU A CA 1
ATOM 2260 C C . LEU A 1 339 ? 41.504 46.968 40.626 1.00 37.43 339 LEU A C 1
ATOM 2261 O O . LEU A 1 339 ? 40.387 46.694 40.198 1.00 36.59 339 LEU A O 1
ATOM 2266 N N . PRO A 1 340 ? 41.941 46.534 41.826 1.00 36.63 340 PRO A N 1
ATOM 2267 C CA . PRO A 1 340 ? 41.192 45.675 42.755 1.00 36.05 340 PRO A CA 1
ATOM 2268 C C . PRO A 1 340 ? 39.805 46.142 43.201 1.00 34.78 340 PRO A C 1
ATOM 2269 O O . PRO A 1 340 ? 38.856 45.354 43.187 1.00 35.32 340 PRO A O 1
ATOM 2273 N N . HIS A 1 341 ? 39.682 47.401 43.611 1.00 32.40 341 HIS A N 1
ATOM 2274 C CA . HIS A 1 341 ? 38.381 47.886 44.071 1.00 29.78 341 HIS A CA 1
ATOM 2275 C C . HIS A 1 341 ? 37.843 49.125 43.377 1.00 25.56 341 HIS A C 1
ATOM 2276 O O . HIS A 1 341 ? 38.589 49.919 42.803 1.00 22.21 341 HIS A O 1
ATOM 2283 N N . VAL A 1 342 ? 36.525 49.271 43.456 1.00 25.02 342 VAL A N 1
ATOM 2284 C CA . VAL A 1 342 ? 35.827 50.402 42.870 1.00 24.84 342 VAL A CA 1
ATOM 2285 C C . VAL A 1 342 ? 34.870 50.957 43.903 1.00 24.95 342 VAL A C 1
ATOM 2286 O O . VAL A 1 342 ? 34.186 50.203 44.595 1.00 26.56 342 VAL A O 1
ATOM 2290 N N . PHE A 1 343 ? 34.808 52.276 43.999 1.00 26.03 343 PHE A N 1
ATOM 2291 C CA . PHE A 1 343 ? 33.893 52.893 44.946 1.00 27.03 343 PHE A CA 1
ATOM 2292 C C . PHE A 1 343 ? 32.970 53.916 44.294 1.00 28.26 343 PHE A C 1
ATOM 2293 O O . PHE A 1 343 ? 33.368 54.682 43.410 1.00 29.66 343 PHE A O 1
ATOM 2301 N N . LEU A 1 344 ? 31.713 53.882 44.712 1.00 26.76 344 LEU A N 1
ATOM 2302 C CA . LEU A 1 344 ? 30.717 54.816 44.230 1.00 26.86 344 LEU A CA 1
ATOM 2303 C C . LEU A 1 344 ? 30.894 56.052 45.121 1.00 29.51 344 LEU A C 1
ATOM 2304 O O . LEU A 1 344 ? 30.584 56.020 46.314 1.00 30.04 344 LEU A O 1
ATOM 2317 N N . LYS A 1 346 ? 30.189 60.252 45.773 1.00 32.18 346 LYS A N 1
ATOM 2318 C CA . LYS A 1 346 ? 29.250 61.289 45.447 1.00 34.07 346 LYS A CA 1
ATOM 2319 C C . LYS A 1 346 ? 29.989 62.384 44.718 1.00 32.31 346 LYS A C 1
ATOM 2320 O O . LYS A 1 346 ? 31.125 62.715 45.028 1.00 28.66 346 LYS A O 1
ATOM 2326 N N . LYS A 1 347 ? 29.403 62.955 43.668 1.00 32.89 347 LYS A N 1
ATOM 2327 C CA . LYS A 1 347 ? 30.118 63.998 42.925 1.00 34.33 347 LYS A CA 1
ATOM 2328 C C . LYS A 1 347 ? 30.406 65.120 43.921 1.00 33.45 347 LYS A C 1
ATOM 2329 O O . LYS A 1 347 ? 29.544 65.483 44.732 1.00 30.31 347 LYS A O 1
ATOM 2335 N N . GLY A 1 348 ? 31.632 65.636 43.876 1.00 33.59 348 GLY A N 1
ATOM 2336 C CA . GLY A 1 348 ? 32.047 66.686 44.794 1.00 32.24 348 GLY A CA 1
ATOM 2337 C C . GLY A 1 348 ? 33.022 66.103 45.808 1.00 33.04 348 GLY A C 1
ATOM 2338 O O . GLY A 1 348 ? 33.607 66.809 46.637 1.00 33.11 348 GLY A O 1
ATOM 2339 N N . SER A 1 349 ? 33.183 64.785 45.747 1.00 32.42 349 SER A N 1
ATOM 2340 C CA . SER A 1 349 ? 34.100 64.096 46.637 1.00 30.84 349 SER A CA 1
ATOM 2341 C C . SER A 1 349 ? 35.520 64.459 46.230 1.00 30.22 349 SER A C 1
ATOM 2342 O O . SER A 1 349 ? 35.752 64.989 45.141 1.00 29.97 349 SER A O 1
ATOM 2345 N N . THR A 1 350 ? 36.470 64.190 47.112 1.00 27.65 350 THR A N 1
ATOM 2346 C CA . THR A 1 350 ? 37.859 64.482 46.824 1.00 26.84 350 THR A CA 1
ATOM 2347 C C . THR A 1 350 ? 38.634 63.216 47.128 1.00 27.43 350 THR A C 1
ATOM 2348 O O . THR A 1 350 ? 38.079 62.267 47.698 1.00 26.35 350 THR A O 1
ATOM 2352 N N . PRO A 1 351 ? 39.919 63.167 46.740 1.00 25.79 351 PRO A N 1
ATOM 2353 C CA . PRO A 1 351 ? 40.677 61.950 47.025 1.00 27.79 351 PRO A CA 1
ATOM 2354 C C . PRO A 1 351 ? 40.744 61.602 48.509 1.00 27.34 351 PRO A C 1
ATOM 2355 O O . PRO A 1 351 ? 40.748 60.419 48.868 1.00 27.47 351 PRO A O 1
ATOM 2359 N N . ARG A 1 352 ? 40.782 62.612 49.373 1.00 27.33 352 ARG A N 1
ATOM 2360 C CA . ARG A 1 352 ? 40.817 62.307 50.784 1.00 27.45 352 ARG A CA 1
ATOM 2361 C C . ARG A 1 352 ? 39.541 61.592 51.192 1.00 26.81 352 ARG A C 1
ATOM 2362 O O . ARG A 1 352 ? 39.535 60.715 52.044 1.00 26.97 352 ARG A O 1
ATOM 2370 N N . ASP A 1 353 ? 38.428 61.939 50.545 1.00 26.65 353 ASP A N 1
ATOM 2371 C CA . ASP A 1 353 ? 37.153 61.273 50.817 1.00 26.71 353 ASP A CA 1
ATOM 2372 C C . ASP A 1 353 ? 37.278 59.839 50.346 1.00 26.76 353 ASP A C 1
ATOM 2373 O O . ASP A 1 353 ? 36.735 58.931 50.954 1.00 28.67 353 ASP A O 1
ATOM 2378 N N . LEU A 1 354 ? 37.985 59.635 49.242 1.00 25.75 354 LEU A N 1
ATOM 2379 C CA . LEU A 1 354 ? 38.169 58.283 48.722 1.00 25.86 354 LEU A CA 1
ATOM 2380 C C . LEU A 1 354 ? 39.036 57.475 49.693 1.00 26.85 354 LEU A C 1
ATOM 2381 O O . LEU A 1 354 ? 38.910 56.260 49.775 1.00 23.39 354 LEU A O 1
ATOM 2386 N N . ALA A 1 355 ? 39.904 58.161 50.433 1.00 27.74 355 ALA A N 1
ATOM 2387 C CA . ALA A 1 355 ? 40.768 57.506 51.423 1.00 31.09 355 ALA A CA 1
ATOM 2388 C C . ALA A 1 355 ? 39.928 56.916 52.562 1.00 31.92 355 ALA A C 1
ATOM 2389 O O . ALA A 1 355 ? 40.150 55.781 52.986 1.00 30.46 355 ALA A O 1
ATOM 2391 N N . PHE A 1 356 ? 38.952 57.682 53.044 1.00 32.92 356 PHE A N 1
ATOM 2392 C CA . PHE A 1 356 ? 38.107 57.203 54.137 1.00 34.54 356 PHE A CA 1
ATOM 2393 C C . PHE A 1 356 ? 37.259 55.999 53.763 1.00 35.16 356 PHE A C 1
ATOM 2394 O O . PHE A 1 356 ? 37.020 55.118 54.598 1.00 37.20 356 PHE A O 1
ATOM 2402 N N . LYS A 1 357 ? 36.809 55.939 52.517 1.00 33.62 357 LYS A N 1
ATOM 2403 C CA . LYS A 1 357 ? 36.031 54.786 52.100 1.00 33.94 357 LYS A CA 1
ATOM 2404 C C . LYS A 1 357 ? 36.861 53.530 52.330 1.00 34.41 357 LYS A C 1
ATOM 2405 O O . LYS A 1 357 ? 36.327 52.503 52.739 1.00 35.28 357 LYS A O 1
ATOM 2411 N N . VAL A 1 358 ? 38.166 53.619 52.072 1.00 34.11 358 VAL A N 1
ATOM 2412 C CA . VAL A 1 358 ? 39.051 52.480 52.275 1.00 33.99 358 VAL A CA 1
ATOM 2413 C C . VAL A 1 358 ? 39.226 52.262 53.782 1.00 36.58 358 VAL A C 1
ATOM 2414 O O . VAL A 1 358 ? 38.791 51.242 54.322 1.00 37.64 358 VAL A O 1
ATOM 2418 N N . HIS A 1 359 ? 39.847 53.217 54.470 1.00 38.01 359 HIS A N 1
ATOM 2419 C CA . HIS A 1 359 ? 40.051 53.061 55.906 1.00 38.99 359 HIS A CA 1
ATOM 2420 C C . HIS A 1 359 ? 40.315 54.362 56.661 1.00 38.35 359 HIS A C 1
ATOM 2421 O O . HIS A 1 359 ? 40.967 55.266 56.145 1.00 38.01 359 HIS A O 1
ATOM 2428 N N . THR A 1 360 ? 39.805 54.428 57.891 1.00 37.88 360 THR A N 1
ATOM 2429 C CA . THR A 1 360 ? 39.965 55.583 58.771 1.00 38.74 360 THR A CA 1
ATOM 2430 C C . THR A 1 360 ? 41.369 56.198 58.724 1.00 38.11 360 THR A C 1
ATOM 2431 O O . THR A 1 360 ? 41.519 57.392 58.440 1.00 37.67 360 THR A O 1
ATOM 2435 N N . ASP A 1 361 ? 42.390 55.390 59.013 1.00 36.38 361 ASP A N 1
ATOM 2436 C CA . ASP A 1 361 ? 43.761 55.889 59.031 1.00 36.09 361 ASP A CA 1
ATOM 2437 C C . ASP A 1 361 ? 44.225 56.438 57.695 1.00 34.88 361 ASP A C 1
ATOM 2438 O O . ASP A 1 361 ? 44.848 57.495 57.642 1.00 32.64 361 ASP A O 1
ATOM 2443 N N . LEU A 1 362 ? 43.931 55.725 56.615 1.00 34.49 362 LEU A N 1
ATOM 2444 C CA . LEU A 1 362 ? 44.321 56.209 55.301 1.00 35.98 362 LEU A CA 1
ATOM 2445 C C . LEU A 1 362 ? 43.810 57.637 55.182 1.00 36.25 362 LEU A C 1
ATOM 2446 O O . LEU A 1 362 ? 44.535 58.538 54.769 1.00 37.31 362 LEU A O 1
ATOM 2451 N N . GLY A 1 363 ? 42.554 57.835 55.569 1.00 36.80 363 GLY A N 1
ATOM 2452 C CA . GLY A 1 363 ? 41.957 59.156 55.508 1.00 37.04 363 GLY A CA 1
ATOM 2453 C C . GLY A 1 363 ? 42.631 60.133 56.453 1.00 36.97 363 GLY A C 1
ATOM 2454 O O . GLY A 1 363 ? 42.899 61.287 56.105 1.00 37.97 363 GLY A O 1
ATOM 2455 N N . LYS A 1 364 ? 42.912 59.673 57.662 1.00 35.99 364 LYS A N 1
ATOM 2456 C CA . LYS A 1 364 ? 43.552 60.534 58.639 1.00 36.09 364 LYS A CA 1
ATOM 2457 C C . LYS A 1 364 ? 44.965 60.924 58.232 1.00 35.61 364 LYS A C 1
ATOM 2458 O O . LYS A 1 364 ? 45.302 62.107 58.208 1.00 35.73 364 LYS A O 1
ATOM 2464 N N . GLY A 1 365 ? 45.790 59.933 57.906 1.00 34.19 365 GLY A N 1
ATOM 2465 C CA . GLY A 1 365 ? 47.156 60.229 57.512 1.00 33.37 365 GLY A CA 1
ATOM 2466 C C . GLY A 1 365 ? 47.304 60.718 56.083 1.00 32.43 365 GLY A C 1
ATOM 2467 O O . GLY A 1 365 ? 48.395 60.658 55.528 1.00 33.74 365 GLY A O 1
ATOM 2468 N N . PHE A 1 366 ? 46.217 61.214 55.491 1.00 31.71 366 PHE A N 1
ATOM 2469 C CA . PHE A 1 366 ? 46.239 61.683 54.107 1.00 30.43 366 PHE A CA 1
ATOM 2470 C C . PHE A 1 366 ? 47.216 62.816 53.870 1.00 29.48 366 PHE A C 1
ATOM 2471 O O . PHE A 1 366 ? 47.305 63.754 54.658 1.00 31.91 366 PHE A O 1
ATOM 2479 N N . LEU A 1 367 ? 47.955 62.729 52.774 1.00 28.68 367 LEU A N 1
ATOM 2480 C CA . LEU A 1 367 ? 48.896 63.787 52.434 1.00 28.60 367 LEU A CA 1
ATOM 2481 C C . LEU A 1 367 ? 48.495 64.370 51.082 1.00 28.03 367 LEU A C 1
ATOM 2482 O O . LEU A 1 367 ? 48.288 65.574 50.955 1.00 28.18 367 LEU A O 1
ATOM 2487 N N . TYR A 1 368 ? 48.360 63.514 50.078 1.00 27.79 368 TYR A N 1
ATOM 2488 C CA . TYR A 1 368 ? 47.974 63.972 48.752 1.00 28.90 368 TYR A CA 1
ATOM 2489 C C . TYR A 1 368 ? 47.706 62.796 47.835 1.00 27.93 368 TYR A C 1
ATOM 2490 O O . TYR A 1 368 ? 47.984 61.650 48.180 1.00 29.06 368 TYR A O 1
ATOM 2499 N N . ALA A 1 369 ? 47.169 63.086 46.658 1.00 27.37 369 ALA A N 1
ATOM 2500 C CA . ALA A 1 369 ? 46.858 62.032 45.693 1.00 28.71 369 ALA A CA 1
ATOM 2501 C C . ALA A 1 369 ? 47.429 62.296 44.310 1.00 27.78 369 ALA A C 1
ATOM 2502 O O . ALA A 1 369 ? 47.773 63.416 43.968 1.00 25.84 369 ALA A O 1
ATOM 2504 N N . ILE A 1 370 ? 47.504 61.242 43.513 1.00 31.12 370 ILE A N 1
ATOM 2505 C CA . ILE A 1 370 ? 48.015 61.335 42.151 1.00 32.21 370 ILE A CA 1
ATOM 2506 C C . ILE A 1 370 ? 47.006 60.737 41.166 1.00 32.93 370 ILE A C 1
ATOM 2507 O O . ILE A 1 370 ? 46.505 59.632 41.360 1.00 32.89 370 ILE A O 1
ATOM 2512 N N . ASN A 1 371 ? 46.697 61.496 40.125 1.00 35.60 371 ASN A N 1
ATOM 2513 C CA . ASN A 1 371 ? 45.767 61.063 39.090 1.00 37.54 371 ASN A CA 1
ATOM 2514 C C . ASN A 1 371 ? 46.464 59.986 38.255 1.00 38.28 371 ASN A C 1
ATOM 2515 O O . ASN A 1 371 ? 47.325 60.298 37.430 1.00 40.16 371 ASN A O 1
ATOM 2520 N N . ALA A 1 372 ? 46.092 58.726 38.468 1.00 39.94 372 ALA A N 1
ATOM 2521 C CA . ALA A 1 372 ? 46.702 57.609 37.748 1.00 41.61 372 ALA A CA 1
ATOM 2522 C C . ALA A 1 372 ? 46.468 57.642 36.247 1.00 43.11 372 ALA A C 1
ATOM 2523 O O . ALA A 1 372 ? 46.764 56.674 35.547 1.00 44.04 372 ALA A O 1
ATOM 2525 N N . ARG A 1 373 ? 45.926 58.748 35.754 1.00 44.84 373 ARG A N 1
ATOM 2526 C CA . ARG A 1 373 ? 45.694 58.901 34.329 1.00 46.73 373 ARG A CA 1
ATOM 2527 C C . ARG A 1 373 ? 46.600 60.003 33.820 1.00 48.53 373 ARG A C 1
ATOM 2528 O O . ARG A 1 373 ? 47.409 59.774 32.922 1.00 49.93 373 ARG A O 1
ATOM 2536 N N . THR A 1 374 ? 46.470 61.195 34.401 1.00 49.28 374 THR A N 1
ATOM 2537 C CA . THR A 1 374 ? 47.303 62.327 34.009 1.00 50.12 374 THR A CA 1
ATOM 2538 C C . THR A 1 374 ? 48.730 62.113 34.491 1.00 50.32 374 THR A C 1
ATOM 2539 O O . THR A 1 374 ? 49.680 62.660 33.928 1.00 49.48 374 THR A O 1
ATOM 2543 N N . LYS A 1 375 ? 48.859 61.304 35.539 1.00 50.45 375 LYS A N 1
ATOM 2544 C CA . LYS A 1 375 ? 50.146 60.984 36.144 1.00 50.24 375 LYS A CA 1
ATOM 2545 C C . LYS A 1 375 ? 50.726 62.143 36.937 1.00 49.51 375 LYS A C 1
ATOM 2546 O O . LYS A 1 375 ? 51.915 62.151 37.249 1.00 50.07 375 LYS A O 1
ATOM 2552 N N . ARG A 1 376 ? 49.892 63.131 37.254 1.00 48.55 376 ARG A N 1
ATOM 2553 C CA . ARG A 1 376 ? 50.372 64.260 38.036 1.00 48.11 376 ARG A CA 1
ATOM 2554 C C . ARG A 1 376 ? 49.615 64.434 39.342 1.00 47.14 376 ARG A C 1
ATOM 2555 O O . ARG A 1 376 ? 48.496 63.945 39.510 1.00 45.81 376 ARG A O 1
ATOM 2563 N N . ARG A 1 377 ? 50.253 65.138 40.268 1.00 46.08 377 ARG A N 1
ATOM 2564 C CA . ARG A 1 377 ? 49.688 65.390 41.579 1.00 44.48 377 ARG A CA 1
ATOM 2565 C C . ARG A 1 377 ? 48.465 66.289 41.477 1.00 44.32 377 ARG A C 1
ATOM 2566 O O . ARG A 1 377 ? 48.498 67.331 40.819 1.00 44.91 377 ARG A O 1
ATOM 2574 N N . VAL A 1 378 ? 47.396 65.866 42.145 1.00 43.21 378 VAL A N 1
ATOM 2575 C CA . VAL A 1 378 ? 46.125 66.571 42.159 1.00 42.93 378 VAL A CA 1
ATOM 2576 C C . VAL A 1 378 ? 46.081 67.574 43.319 1.00 42.65 378 VAL A C 1
ATOM 2577 O O . VAL A 1 378 ? 46.933 67.576 44.200 1.00 43.42 378 VAL A O 1
ATOM 2581 N N . GLY A 1 379 ? 45.069 68.431 43.292 1.00 41.77 379 GLY A N 1
ATOM 2582 C CA . GLY A 1 379 ? 44.894 69.402 44.358 1.00 39.94 379 GLY A CA 1
ATOM 2583 C C . GLY A 1 379 ? 44.134 68.735 45.492 1.00 40.73 379 GLY A C 1
ATOM 2584 O O . GLY A 1 379 ? 43.546 67.680 45.284 1.00 40.55 379 GLY A O 1
ATOM 2585 N N . GLU A 1 380 ? 44.122 69.326 46.678 1.00 39.61 380 GLU A N 1
ATOM 2586 C CA . GLU A 1 380 ? 43.408 68.724 47.793 1.00 38.63 380 GLU A CA 1
ATOM 2587 C C . GLU A 1 380 ? 41.917 68.917 47.654 1.00 38.90 380 GLU A C 1
ATOM 2588 O O . GLU A 1 380 ? 41.114 68.202 48.250 1.00 38.12 380 GLU A O 1
ATOM 2594 N N . ASP A 1 381 ? 41.571 69.914 46.862 1.00 38.62 381 ASP A N 1
ATOM 2595 C CA . ASP A 1 381 ? 40.193 70.251 46.612 1.00 39.24 381 ASP A CA 1
ATOM 2596 C C . ASP A 1 381 ? 39.723 69.650 45.298 1.00 38.17 381 ASP A C 1
ATOM 2597 O O . ASP A 1 381 ? 38.643 69.977 44.807 1.00 40.75 381 ASP A O 1
ATOM 2602 N N . TYR A 1 382 ? 40.537 68.765 44.735 1.00 36.68 382 TYR A N 1
ATOM 2603 C CA . TYR A 1 382 ? 40.218 68.116 43.473 1.00 36.39 382 TYR A CA 1
ATOM 2604 C C . TYR A 1 382 ? 38.936 67.300 43.536 1.00 38.65 382 TYR A C 1
ATOM 2605 O O . TYR A 1 382 ? 38.734 66.486 44.437 1.00 39.05 382 TYR A O 1
ATOM 2614 N N . GLU A 1 383 ? 38.072 67.523 42.559 1.00 41.02 383 GLU A N 1
ATOM 2615 C CA . GLU A 1 383 ? 36.814 66.787 42.520 1.00 42.07 383 GLU A CA 1
ATOM 2616 C C . GLU A 1 383 ? 36.938 65.513 41.685 1.00 42.17 383 GLU A C 1
ATOM 2617 O O . GLU A 1 383 ? 37.248 65.535 40.501 1.00 44.50 383 GLU A O 1
ATOM 2623 N N . LEU A 1 384 ? 36.725 64.368 42.356 1.00 40.86 384 LEU A N 1
ATOM 2624 C CA . LEU A 1 384 ? 36.723 63.111 41.621 1.00 39.63 384 LEU A CA 1
ATOM 2625 C C . LEU A 1 384 ? 35.786 63.197 40.416 1.00 40.63 384 LEU A C 1
ATOM 2626 O O . LEU A 1 384 ? 34.657 63.660 40.505 1.00 40.27 384 LEU A O 1
ATOM 2631 N N . GLN A 1 385 ? 36.310 62.783 39.248 1.00 40.65 385 GLN A N 1
ATOM 2632 C CA . GLN A 1 385 ? 35.473 62.770 38.055 1.00 41.72 385 GLN A CA 1
ATOM 2633 C C . GLN A 1 385 ? 35.168 61.317 37.683 1.00 41.17 385 GLN A C 1
ATOM 2634 O O . GLN A 1 385 ? 35.829 60.378 38.110 1.00 44.27 385 GLN A O 1
ATOM 2640 N N . PHE A 1 386 ? 34.096 61.154 36.894 1.00 38.48 386 PHE A N 1
ATOM 2641 C CA . PHE A 1 386 ? 33.614 59.813 36.561 1.00 37.16 386 PHE A CA 1
ATOM 2642 C C . PHE A 1 386 ? 34.779 58.943 36.067 1.00 37.01 386 PHE A C 1
ATOM 2643 O O . PHE A 1 386 ? 35.478 59.275 35.118 1.00 36.75 386 PHE A O 1
ATOM 2651 N N . ASN A 1 387 ? 34.989 57.810 36.767 1.00 35.88 387 ASN A N 1
ATOM 2652 C CA . ASN A 1 387 ? 35.925 56.804 36.271 1.00 35.83 387 ASN A CA 1
ATOM 2653 C C . ASN A 1 387 ? 37.391 57.208 36.462 1.00 36.97 387 ASN A C 1
ATOM 2654 O O . ASN A 1 387 ? 38.251 56.950 35.628 1.00 37.33 387 ASN A O 1
ATOM 2659 N N . ASP A 1 388 ? 37.665 57.885 37.591 1.00 36.53 388 ASP A N 1
ATOM 2660 C CA . ASP A 1 388 ? 39.028 58.341 37.835 1.00 35.48 388 ASP A CA 1
ATOM 2661 C C . ASP A 1 388 ? 39.912 57.225 38.400 1.00 34.75 388 ASP A C 1
ATOM 2662 O O . ASP A 1 388 ? 39.460 56.326 39.098 1.00 34.40 388 ASP A O 1
ATOM 2667 N N . ILE A 1 389 ? 41.225 57.175 38.189 1.00 33.26 389 ILE A N 1
ATOM 2668 C CA . ILE A 1 389 ? 42.084 56.148 38.782 1.00 32.51 389 ILE A CA 1
ATOM 2669 C C . ILE A 1 389 ? 42.989 56.976 39.697 1.00 32.72 389 ILE A C 1
ATOM 2670 O O . ILE A 1 389 ? 43.588 57.958 39.256 1.00 33.44 389 ILE A O 1
ATOM 2675 N N . VAL A 1 390 ? 43.091 56.599 40.967 1.00 30.91 390 VAL A N 1
ATOM 2676 C CA . VAL A 1 390 ? 43.861 57.421 41.895 1.00 29.54 390 VAL A CA 1
ATOM 2677 C C . VAL A 1 390 ? 44.793 56.755 42.906 1.00 27.87 390 VAL A C 1
ATOM 2678 O O . VAL A 1 390 ? 44.459 55.736 43.489 1.00 26.45 390 VAL A O 1
ATOM 2682 N N . LYS A 1 391 ? 45.961 57.366 43.107 1.00 26.89 391 LYS A N 1
ATOM 2683 C CA . LYS A 1 391 ? 46.954 56.883 44.068 1.00 28.35 391 LYS A CA 1
ATOM 2684 C C . LYS A 1 391 ? 46.888 57.734 45.346 1.00 28.64 391 LYS A C 1
ATOM 2685 O O . LYS A 1 391 ? 47.045 58.960 45.310 1.00 28.73 391 LYS A O 1
ATOM 2691 N N . ILE A 1 392 ? 46.640 57.074 46.472 1.00 28.35 392 ILE A N 1
ATOM 2692 C CA . ILE A 1 392 ? 46.553 57.763 47.753 1.00 27.05 392 ILE A CA 1
ATOM 2693 C C . ILE A 1 392 ? 47.859 57.658 48.554 1.00 27.91 392 ILE A C 1
ATOM 2694 O O . ILE A 1 392 ? 48.433 56.579 48.717 1.00 24.47 392 ILE A O 1
ATOM 2699 N N . VAL A 1 393 ? 48.319 58.801 49.048 1.00 29.49 393 VAL A N 1
ATOM 2700 C CA . VAL A 1 393 ? 49.540 58.867 49.829 1.00 31.42 393 VAL A CA 1
ATOM 2701 C C . VAL A 1 393 ? 49.206 59.287 51.252 1.00 33.25 393 VAL A C 1
ATOM 2702 O O . VAL A 1 393 ? 48.733 60.401 51.482 1.00 32.34 393 VAL A O 1
ATOM 2706 N N . SER A 1 394 ? 49.449 58.394 52.205 1.00 36.74 394 SER A N 1
ATOM 2707 C CA . SER A 1 394 ? 49.164 58.696 53.600 1.00 39.98 394 SER A CA 1
ATOM 2708 C C . SER A 1 394 ? 50.301 58.359 54.543 1.00 41.24 394 SER A C 1
ATOM 2709 O O . SER A 1 394 ? 50.980 57.348 54.372 1.00 41.36 394 SER A O 1
ATOM 2712 N N . VAL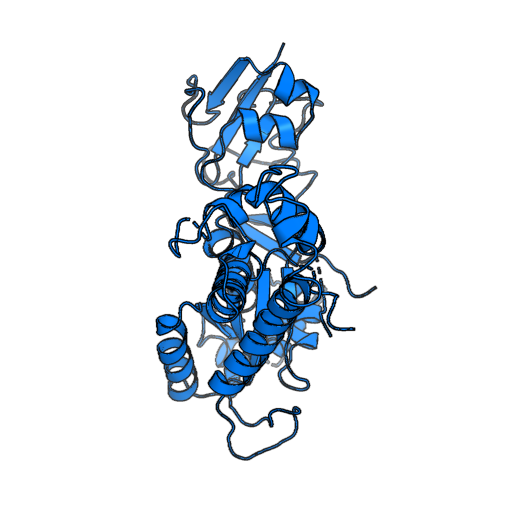 A 1 395 ? 50.503 59.216 55.542 1.00 44.01 395 VAL A N 1
ATOM 2713 C CA . VAL A 1 395 ? 51.531 58.986 56.546 1.00 46.30 395 VAL A CA 1
ATOM 2714 C C . VAL A 1 395 ? 51.109 57.685 57.234 1.00 46.96 395 VAL A C 1
ATOM 2715 O O . VAL A 1 395 ? 49.937 57.518 57.603 1.00 48.14 395 VAL A O 1
#

Solvent-accessible surface area: 18032 Å² total

InterPro domains:
  IPR004095 TGS [PF02824] (345-393)
  IPR006073 GTP binding domain [PF01926] (2-117)
  IPR006073 GTP binding domain [PR00326] (3-23)
  IPR006073 GTP binding domain [PR00326] (24-42)
  IPR006073 GTP binding domain [PR00326] (75-90)
  IPR006073 GTP binding domain [PR00326] (92-110)
  IPR012675 Beta-grasp domain superfamily [G3DSA:3.10.20.30] (319-397)
  IPR012676 TGS-like [SSF81271] (322-393)
  IPR013646 Obg-like GTPase YGR210-like, G4 motif-containing domain [PF08438] (220-327)
  IPR027417 P-loop containing nucleoside triphosphate hydrolase [G3DSA:3.40.50.300] (3-315)
  IPR027417 P-loop containing nucleoside triphosphate hydrolase [SSF52540] (1-315)
  IPR031167 OBG-type guanine nucleotide-binding (G) domain [PS51710] (1-269)

Foldseek 3Di:
DEEFDEAPPLCRVLLCLLQFCVFKGKGWAKDFALPPDPDDDFDADQWDDDDRITTHIDMGHQDVNCRQLHQEYAYEFALQQQADLNGHGDDGHQRLVNVVVVLVVQLVVQLCLCVVCVQVQLVVCQVVVNAQLVSVCVSSVSSPDDSVLLVVLCVVPDDRRSNVDDSVNSSSSSSSSCCRRYNEYENEPCLVPDPVSQVVSCVVVVVVVYHYWYAYSVVSSVVVVPPPPDDDDDFQVVCVCVPSVVVRRGRRSNVRVNCVQCPSQNWAKEFEDAPCPPDGHSHDIDIHWQDFVLNVLVVVHDQLSVQWDFKAFNVVRGTDDRSDTDDHNTYMYTDGD

B-factor: mean 40.04, std 13.15, range [12.73, 107.97]